Protein AF-A0A1V3WHN9-F1 (afdb_monomer)

Sequence (230 aa):
MGEQPVDLSPEALAKAVNAAQQAFALADSLEALARAKTEHLGDRSPLALARQALGRLPKEERADSGQRVNVARGDAQRSYDGRLTALRAERDTAVLAAEGIDVTLPSTRQPTGARHPITILAEHIADTFIAMGWELAEGPEVESEQFNFDALNFPPDHPRAASKTPSISRRRIHGSCCAPTRHRYRCAPCWSANYRSTSSRSAGPSAPTNSMPPTRRCSIRSRDWRWIAG

Organism: Mycobacterium kansasii (NCBI:txid1768)

InterPro domains:
  IPR002319 Phenylalanyl-tRNA synthetase [PF01409] (101-160)
  IPR004188 Phenylalanine-tRNA ligase, class II, N-terminal [PF02912] (29-96)
  IPR010978 Class I and II aminoacyl-tRNA synthetase, tRNA-binding arm [SSF46589] (23-107)
  IPR045864 Class II Aminoacyl-tRNA synthetase/Biotinyl protein ligase (BPL) and lipoyl protein ligase (LPL) [G3DSA:3.30.930.10] (16-199)
  IPR045864 Class II Aminoacyl-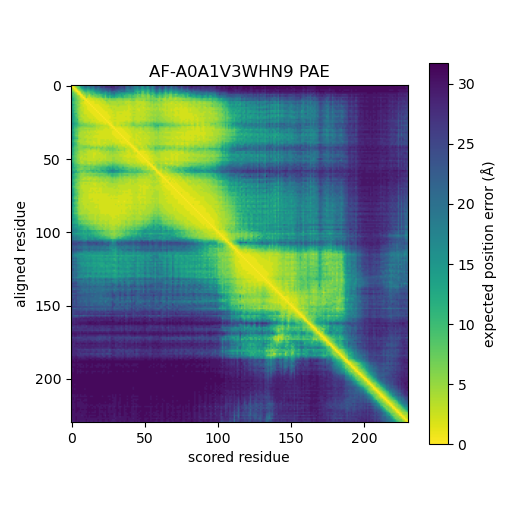tRNA synthetase/Biotinyl protein ligase (BPL) and lipoyl protein ligase (LPL) [SSF55681] (101-161)

Structure (mmCIF, N/CA/C/O backbone):
data_AF-A0A1V3WHN9-F1
#
_entry.id   AF-A0A1V3WHN9-F1
#
loop_
_atom_site.group_PDB
_atom_site.id
_atom_site.type_symbol
_atom_site.label_atom_id
_atom_site.label_alt_id
_atom_site.label_comp_id
_atom_site.label_asym_id
_atom_site.label_entity_id
_atom_site.label_seq_id
_atom_site.pdbx_PDB_ins_code
_atom_site.Cartn_x
_atom_site.Cartn_y
_atom_site.Cartn_z
_atom_site.occupancy
_atom_site.B_iso_or_equiv
_atom_site.auth_seq_id
_atom_site.auth_comp_id
_atom_site.auth_asym_id
_atom_site.auth_atom_id
_atom_site.pdbx_PDB_model_num
ATOM 1 N N . MET A 1 1 ? -26.219 16.167 45.875 1.00 35.09 1 MET A N 1
ATOM 2 C CA . MET A 1 1 ? -26.502 15.178 44.812 1.00 35.09 1 MET A CA 1
ATOM 3 C C . MET A 1 1 ? -26.408 13.813 45.458 1.00 35.09 1 MET A C 1
ATOM 5 O O . MET A 1 1 ? -25.379 13.531 46.051 1.00 35.09 1 MET A O 1
ATOM 9 N N . GLY A 1 2 ? -27.527 13.086 45.495 1.00 36.88 2 GLY A N 1
ATOM 10 C CA . GLY A 1 2 ? -27.729 11.923 46.359 1.00 36.88 2 GLY A CA 1
ATOM 11 C C . GLY A 1 2 ? -26.741 10.794 46.091 1.00 36.88 2 GLY A C 1
ATOM 12 O O . GLY A 1 2 ? -26.563 10.374 44.950 1.00 36.88 2 GLY A O 1
ATOM 13 N N . GLU A 1 3 ? -26.117 10.320 47.163 1.00 42.12 3 GLU A N 1
ATOM 14 C CA . GLU A 1 3 ? -25.324 9.100 47.189 1.00 42.12 3 GLU A CA 1
ATOM 15 C C . GLU A 1 3 ? -26.296 7.928 47.006 1.00 42.12 3 GLU A C 1
ATOM 17 O O . GLU A 1 3 ? -26.952 7.492 47.949 1.00 42.12 3 GLU A O 1
ATOM 22 N N . GLN A 1 4 ? -26.488 7.489 45.760 1.00 49.03 4 GLN A N 1
ATOM 23 C CA . GLN A 1 4 ? -27.185 6.234 45.496 1.00 49.03 4 GLN A CA 1
ATOM 24 C C . GLN A 1 4 ? -26.346 5.116 46.129 1.00 49.03 4 GLN A C 1
ATOM 26 O O . GLN A 1 4 ? -25.143 5.057 45.848 1.00 49.03 4 GLN A O 1
ATOM 31 N N . PRO A 1 5 ? -26.920 4.258 46.990 1.00 55.56 5 PRO A N 1
ATOM 32 C CA . PRO A 1 5 ? -26.192 3.120 47.521 1.00 55.56 5 PRO A CA 1
ATOM 33 C C . PRO A 1 5 ? -25.752 2.265 46.336 1.00 55.56 5 PRO A C 1
ATOM 35 O O . PRO A 1 5 ? -26.572 1.788 45.551 1.00 55.56 5 PRO A O 1
ATOM 38 N N . VAL A 1 6 ? -24.439 2.147 46.160 1.00 64.06 6 VAL A N 1
ATOM 39 C CA . VAL A 1 6 ? -23.871 1.332 45.095 1.00 64.06 6 VAL A CA 1
ATOM 40 C C . VAL A 1 6 ? -24.112 -0.119 45.477 1.00 64.06 6 VAL A C 1
ATOM 42 O O . VAL A 1 6 ? -23.418 -0.663 46.334 1.00 64.06 6 VAL A O 1
ATOM 45 N N . ASP A 1 7 ? -25.143 -0.710 44.884 1.00 72.19 7 ASP A N 1
ATOM 46 C CA . ASP A 1 7 ? -25.478 -2.107 45.105 1.00 72.19 7 ASP A CA 1
ATOM 47 C C . ASP A 1 7 ? -24.422 -2.997 44.431 1.00 72.19 7 ASP A C 1
ATOM 49 O O . ASP A 1 7 ? -24.219 -2.950 43.216 1.00 72.19 7 ASP A O 1
ATOM 53 N N . LEU A 1 8 ? -23.711 -3.774 45.250 1.00 74.69 8 LEU A N 1
ATOM 54 C CA . LEU A 1 8 ? -22.676 -4.720 44.827 1.00 74.69 8 LEU A CA 1
ATOM 55 C C . LEU A 1 8 ? -23.245 -6.131 44.609 1.00 74.69 8 LEU A C 1
ATOM 57 O O . LEU A 1 8 ? -22.483 -7.090 44.453 1.00 74.69 8 LEU A O 1
ATOM 61 N N . SER A 1 9 ? -24.575 -6.271 44.606 1.00 80.56 9 SER A N 1
ATOM 62 C CA . SER A 1 9 ? -25.245 -7.525 44.292 1.00 80.56 9 SER A CA 1
ATOM 63 C C . SER A 1 9 ? -24.845 -8.044 42.897 1.00 80.56 9 SER A C 1
ATOM 65 O O . SER A 1 9 ? -24.576 -7.266 41.970 1.00 80.56 9 SER A O 1
ATOM 67 N N . PRO A 1 10 ? -24.793 -9.376 42.710 1.00 82.00 10 PRO A N 1
ATOM 68 C CA . PRO A 1 10 ? -24.479 -9.969 41.411 1.00 82.00 10 PRO A CA 1
ATOM 69 C C . PRO A 1 10 ? -25.469 -9.535 40.317 1.00 82.00 10 PRO A C 1
ATOM 71 O O . PRO A 1 10 ? -25.076 -9.376 39.163 1.00 82.00 10 PRO A O 1
ATOM 74 N N . GLU A 1 11 ? -26.729 -9.277 40.677 1.00 86.06 11 GLU A N 1
ATOM 75 C CA . GLU A 1 11 ? -27.767 -8.804 39.758 1.00 86.06 11 GLU A CA 1
ATOM 76 C C . GLU A 1 11 ? -27.513 -7.368 39.280 1.00 86.06 11 GLU A C 1
ATOM 78 O O . GLU A 1 11 ? -27.627 -7.084 38.084 1.00 86.06 11 GLU A O 1
ATOM 83 N N . ALA A 1 12 ? -27.108 -6.467 40.182 1.00 85.75 12 ALA A N 1
ATOM 84 C CA . ALA A 1 12 ? -26.781 -5.087 39.834 1.00 85.75 12 ALA A CA 1
ATOM 85 C C . ALA A 1 12 ? -25.562 -5.006 38.899 1.00 85.75 12 ALA A C 1
ATOM 87 O O . ALA A 1 12 ? -25.590 -4.278 37.900 1.00 85.75 12 ALA A O 1
ATOM 88 N N . LEU A 1 13 ? -24.520 -5.804 39.165 1.00 85.88 13 LEU A N 1
ATOM 89 C CA . LEU A 1 13 ? -23.342 -5.900 38.298 1.00 85.88 13 LEU A CA 1
ATOM 90 C C . LEU A 1 13 ? -23.691 -6.494 36.927 1.00 85.88 13 LEU A C 1
ATOM 92 O O . LEU A 1 13 ? -23.271 -5.947 35.907 1.00 85.88 13 LEU A O 1
ATOM 96 N N . ALA A 1 14 ? -24.507 -7.551 36.879 1.00 88.38 14 ALA A N 1
ATOM 97 C CA . ALA A 1 14 ? -24.967 -8.137 35.621 1.00 88.38 14 ALA A CA 1
ATOM 98 C C . ALA A 1 14 ? -25.794 -7.140 34.791 1.00 88.38 14 ALA A C 1
ATOM 100 O O . ALA A 1 14 ? -25.594 -7.018 33.582 1.00 88.38 14 ALA A O 1
ATOM 101 N N . LYS A 1 15 ? -26.674 -6.360 35.433 1.00 90.62 15 LYS A N 1
ATOM 102 C CA . LYS A 1 15 ? -27.442 -5.296 34.770 1.00 90.62 15 LYS A CA 1
ATOM 103 C C . LYS A 1 15 ? -26.532 -4.208 34.194 1.00 90.62 15 LYS A C 1
ATOM 105 O O . LYS A 1 15 ? -26.757 -3.768 33.067 1.00 90.62 15 LYS A O 1
ATOM 110 N N . ALA A 1 16 ? -25.497 -3.801 34.930 1.00 88.44 16 ALA A N 1
ATOM 111 C CA . ALA A 1 16 ? -24.525 -2.814 34.462 1.00 88.44 16 ALA A CA 1
ATOM 112 C C . ALA A 1 16 ? -23.703 -3.323 33.263 1.00 88.44 16 ALA A C 1
ATOM 114 O O . ALA A 1 16 ? -23.484 -2.569 32.313 1.00 88.44 16 ALA A O 1
ATOM 115 N N . VAL A 1 17 ? -23.296 -4.598 33.272 1.00 90.94 17 VAL A N 1
ATOM 116 C CA . VAL A 1 17 ? -22.592 -5.234 32.144 1.00 90.94 17 VAL A CA 1
ATOM 117 C C . VAL A 1 17 ? -23.496 -5.345 30.919 1.00 90.94 17 VAL A C 1
ATOM 119 O O . VAL A 1 17 ? -23.079 -4.952 29.833 1.00 90.94 17 VAL A O 1
ATOM 122 N N . ASN A 1 18 ? -24.742 -5.795 31.083 1.00 91.75 18 ASN A N 1
ATOM 123 C CA . ASN A 1 18 ? -25.703 -5.892 29.981 1.00 91.75 18 ASN A CA 1
ATOM 124 C C . ASN A 1 18 ? -25.994 -4.523 29.352 1.00 91.75 18 ASN A C 1
ATOM 126 O O . ASN A 1 18 ? -26.015 -4.401 28.129 1.00 91.75 18 ASN A O 1
ATOM 130 N N . ALA A 1 19 ? -26.164 -3.478 30.169 1.00 90.69 19 ALA A N 1
ATOM 131 C CA . ALA A 1 19 ? -26.348 -2.116 29.671 1.00 90.69 19 ALA A CA 1
ATOM 132 C C . ALA A 1 19 ? -25.129 -1.634 28.865 1.00 90.69 19 ALA A C 1
ATOM 134 O O . ALA A 1 19 ? -25.291 -1.070 27.786 1.00 90.69 19 ALA A O 1
ATOM 135 N N . ALA A 1 20 ? -23.911 -1.913 29.346 1.00 90.19 20 ALA A N 1
ATOM 136 C CA . ALA A 1 20 ? -22.684 -1.588 28.623 1.00 90.19 20 ALA A CA 1
ATOM 137 C C . ALA A 1 20 ? -22.586 -2.350 27.290 1.00 90.19 20 ALA A C 1
ATOM 139 O O . ALA A 1 20 ? -22.292 -1.756 26.258 1.00 90.19 20 ALA A O 1
ATOM 140 N N . GLN A 1 21 ? -22.885 -3.651 27.289 1.00 92.38 21 GLN A N 1
ATOM 141 C CA . GLN A 1 21 ? -22.882 -4.482 26.083 1.00 92.38 21 GLN A CA 1
ATOM 142 C C . GLN A 1 21 ? -23.890 -3.996 25.040 1.00 92.38 21 GLN A C 1
ATOM 144 O O . GLN A 1 21 ? -23.550 -3.917 23.862 1.00 92.38 21 GLN A O 1
ATOM 149 N N . GLN A 1 22 ? -25.098 -3.621 25.464 1.00 92.94 22 GLN A N 1
ATOM 150 C CA . GLN A 1 22 ? -26.110 -3.048 24.577 1.00 92.94 22 GLN A CA 1
ATOM 151 C C . GLN A 1 22 ? -25.659 -1.706 23.997 1.00 92.94 22 GLN A C 1
ATOM 153 O O . GLN A 1 22 ? -25.755 -1.504 22.788 1.00 92.94 22 GLN A O 1
ATOM 158 N N . ALA A 1 23 ? -25.109 -0.814 24.825 1.00 91.44 23 ALA A N 1
ATOM 159 C CA . ALA A 1 23 ? -24.596 0.473 24.363 1.00 91.44 23 ALA A CA 1
ATOM 160 C C . ALA A 1 23 ? -23.442 0.309 23.359 1.00 91.44 23 ALA A C 1
ATOM 162 O O . ALA A 1 23 ? -23.403 1.001 22.343 1.00 91.44 23 ALA A O 1
ATOM 163 N N . PHE A 1 24 ? -22.529 -0.642 23.590 1.00 92.81 24 PHE A N 1
ATOM 164 C CA . PHE A 1 24 ? -21.453 -0.944 22.643 1.00 92.81 24 PHE A CA 1
ATOM 165 C C . PHE A 1 24 ? -21.980 -1.580 21.353 1.00 92.81 24 PHE A C 1
ATOM 167 O O . PHE A 1 24 ? -21.498 -1.241 20.277 1.00 92.81 24 PHE A O 1
ATOM 174 N N . ALA A 1 25 ? -22.984 -2.456 21.427 1.00 91.19 25 ALA A N 1
ATOM 175 C CA . ALA A 1 25 ? -23.591 -3.062 20.243 1.00 91.19 25 ALA A CA 1
ATOM 176 C C . ALA A 1 25 ? -24.325 -2.034 19.363 1.00 91.19 25 ALA A C 1
ATOM 178 O O . ALA A 1 25 ? -24.274 -2.137 18.140 1.00 91.19 25 ALA A O 1
ATOM 179 N N . LEU A 1 26 ? -24.969 -1.033 19.974 1.00 92.88 26 LEU A N 1
ATOM 180 C CA . LEU A 1 26 ? -25.690 0.033 19.269 1.00 92.88 26 LEU A CA 1
ATOM 181 C C . LEU A 1 26 ? -24.775 1.128 18.701 1.00 92.88 26 LEU A C 1
ATOM 183 O O . LEU A 1 26 ? -25.213 1.893 17.847 1.00 92.88 26 LEU A O 1
ATOM 187 N N . ALA A 1 27 ? -23.523 1.223 19.155 1.00 92.31 27 ALA A N 1
ATOM 188 C CA . ALA A 1 27 ? -22.580 2.209 18.643 1.00 92.31 27 ALA A CA 1
ATOM 189 C C . ALA A 1 27 ? -22.197 1.893 17.187 1.00 92.31 27 ALA A C 1
ATOM 191 O O . ALA A 1 27 ? -21.578 0.865 16.899 1.00 92.31 27 ALA A O 1
ATOM 192 N N . ASP A 1 28 ? -22.551 2.795 16.278 1.00 90.81 28 ASP A N 1
ATOM 193 C CA . ASP A 1 28 ? -22.349 2.717 14.825 1.00 90.81 28 ASP A CA 1
ATOM 194 C C . ASP A 1 28 ? -21.050 3.385 14.343 1.00 90.81 28 ASP A C 1
ATOM 196 O O . ASP A 1 28 ? -20.603 3.166 13.222 1.00 90.81 28 ASP A O 1
ATOM 200 N N . SER A 1 29 ? -20.421 4.188 15.198 1.00 92.00 29 SER A N 1
ATOM 201 C CA . SER A 1 29 ? -19.242 4.985 14.874 1.00 92.00 29 SER A CA 1
ATOM 202 C C . SER A 1 29 ? -18.211 4.944 15.999 1.00 92.00 29 SER A C 1
ATOM 204 O O . SER A 1 29 ? -18.531 4.712 17.168 1.00 92.00 29 SER A O 1
ATOM 206 N N . LEU A 1 30 ? -16.943 5.202 15.658 1.00 92.25 30 LEU A N 1
ATOM 207 C CA . LEU A 1 30 ? -15.860 5.271 16.646 1.00 92.25 30 LEU A CA 1
ATOM 208 C C . LEU A 1 30 ? -16.107 6.369 17.694 1.00 92.25 30 LEU A C 1
ATOM 210 O O . LEU A 1 30 ? -15.764 6.190 18.862 1.00 92.25 30 LEU A O 1
ATOM 214 N N . GLU A 1 31 ? -16.744 7.476 17.302 1.00 92.44 31 GLU A N 1
ATOM 215 C CA . GLU A 1 31 ? -17.142 8.535 18.231 1.00 92.44 31 GLU A CA 1
ATOM 216 C C . GLU A 1 31 ? -18.267 8.094 19.170 1.00 92.44 31 GLU A C 1
ATOM 218 O O . GLU A 1 31 ? -18.167 8.316 20.379 1.00 92.44 31 GLU A O 1
ATOM 223 N N . ALA A 1 32 ? -19.318 7.448 18.648 1.00 92.19 32 ALA A N 1
ATOM 224 C CA . ALA A 1 32 ? -20.400 6.909 19.472 1.00 92.19 32 ALA A CA 1
ATOM 225 C C . ALA A 1 32 ? -19.870 5.863 20.464 1.00 92.19 32 ALA A C 1
ATOM 227 O O . ALA A 1 32 ? -20.216 5.895 21.647 1.00 92.19 32 ALA A O 1
ATOM 228 N N . LEU A 1 33 ? -18.948 5.001 20.023 1.00 92.75 33 LEU A N 1
ATOM 229 C CA . LEU A 1 33 ? -18.306 4.010 20.882 1.00 92.75 33 LEU A CA 1
ATOM 230 C C . LEU A 1 33 ? -17.449 4.668 21.980 1.00 92.75 33 LEU A C 1
ATOM 232 O O . LEU A 1 33 ? -17.451 4.209 23.123 1.00 92.75 33 LEU A O 1
ATOM 236 N N . ALA A 1 34 ? -16.743 5.763 21.677 1.00 92.06 34 ALA A N 1
ATOM 237 C CA . ALA A 1 34 ? -15.961 6.512 22.665 1.00 92.06 34 ALA A CA 1
ATOM 238 C C . ALA A 1 34 ? -16.844 7.203 23.724 1.00 92.06 34 ALA A C 1
ATOM 240 O O . ALA A 1 34 ? -16.488 7.223 24.910 1.00 92.06 34 ALA A O 1
ATOM 241 N N . ARG A 1 35 ? -18.014 7.723 23.326 1.00 92.31 35 ARG A N 1
ATOM 242 C CA . ARG A 1 35 ? -19.018 8.261 24.263 1.00 92.31 35 ARG A CA 1
ATOM 243 C C . ARG A 1 35 ? -19.550 7.156 25.176 1.00 92.31 35 ARG A C 1
ATOM 245 O O . ARG A 1 35 ? -19.419 7.274 26.393 1.00 92.31 35 ARG A O 1
ATOM 252 N N . ALA A 1 36 ? -19.991 6.034 24.601 1.00 92.06 36 ALA A N 1
ATOM 253 C CA . ALA A 1 36 ? -20.467 4.873 25.358 1.00 92.06 36 ALA A CA 1
ATOM 254 C C . ALA A 1 36 ? -19.402 4.326 26.329 1.00 92.06 36 ALA A C 1
ATOM 256 O O . ALA A 1 36 ? -19.706 3.963 27.466 1.00 92.06 36 ALA A O 1
ATOM 257 N N . LYS A 1 37 ? -18.121 4.314 25.932 1.00 92.31 37 LYS A N 1
ATOM 258 C CA . LYS A 1 37 ? -17.008 3.935 26.820 1.00 92.31 37 LYS A CA 1
ATOM 259 C C . LYS A 1 37 ? -16.913 4.852 28.035 1.00 92.31 37 LYS A C 1
ATOM 261 O O . LYS A 1 37 ? -16.691 4.380 29.145 1.00 92.31 37 LYS A O 1
ATOM 266 N N . THR A 1 38 ? -17.056 6.156 27.833 1.00 91.62 38 THR A N 1
ATOM 267 C CA . THR A 1 38 ? -16.953 7.139 28.917 1.00 91.62 38 THR A CA 1
ATOM 268 C C . THR A 1 38 ? -18.104 6.978 29.912 1.00 91.62 38 THR A C 1
ATOM 270 O O . THR A 1 38 ? -17.878 7.028 31.119 1.00 91.62 38 THR A O 1
ATOM 273 N N . GLU A 1 39 ? -19.312 6.701 29.420 1.00 90.19 39 GLU A N 1
ATOM 274 C CA . GLU A 1 39 ? -20.511 6.489 30.240 1.00 90.19 39 GLU A CA 1
ATOM 275 C C . GLU A 1 39 ? -20.466 5.170 31.035 1.00 90.19 39 GLU A C 1
ATOM 277 O O . GLU A 1 39 ? -20.793 5.150 32.223 1.00 90.19 39 GLU A O 1
ATOM 282 N N . HIS A 1 40 ? -20.003 4.075 30.420 1.00 89.62 40 HIS A N 1
ATOM 283 C CA . HIS A 1 40 ? -20.093 2.729 31.006 1.00 89.62 40 HIS A CA 1
ATOM 284 C C . HIS A 1 40 ? -18.787 2.166 31.591 1.00 89.62 40 HIS A C 1
ATOM 286 O O . HIS A 1 40 ? -18.841 1.278 32.443 1.00 89.62 40 HIS A O 1
ATOM 292 N N . LEU A 1 41 ? -17.621 2.673 31.179 1.00 89.56 41 LEU A N 1
ATOM 293 C CA . LEU A 1 41 ? -16.295 2.246 31.659 1.00 89.56 41 LEU A CA 1
ATOM 294 C C . LEU A 1 41 ? -15.437 3.397 32.216 1.00 89.56 41 LEU A C 1
ATOM 296 O O . LEU A 1 41 ? -14.335 3.141 32.707 1.00 89.56 41 LEU A O 1
ATOM 300 N N . GLY A 1 42 ? -15.912 4.646 32.152 1.00 89.56 42 GLY A N 1
ATOM 301 C CA . GLY A 1 42 ? -15.221 5.812 32.708 1.00 89.56 42 GLY A CA 1
ATOM 302 C C . GLY A 1 42 ? -15.297 5.905 34.234 1.00 89.56 42 GLY A C 1
ATOM 303 O O . GLY A 1 42 ? -15.916 5.076 34.901 1.00 89.56 42 GLY A O 1
ATOM 304 N N . ASP A 1 43 ? -14.702 6.952 34.805 1.00 83.12 43 ASP A N 1
ATOM 305 C CA . ASP A 1 43 ? -14.528 7.090 36.262 1.00 83.12 43 ASP A CA 1
ATOM 306 C C . ASP A 1 43 ? -15.836 7.283 37.043 1.00 83.12 43 ASP A C 1
ATOM 308 O O . ASP A 1 43 ? -15.900 6.974 38.232 1.00 83.12 43 ASP A O 1
ATOM 312 N N . ARG A 1 44 ? -16.888 7.774 36.374 1.00 83.19 44 ARG A N 1
ATOM 313 C CA . ARG A 1 44 ? -18.241 7.947 36.937 1.00 83.19 44 ARG A CA 1
ATOM 314 C C . ARG A 1 44 ? -19.214 6.836 36.536 1.00 83.19 44 ARG A C 1
ATOM 316 O O . ARG A 1 44 ? -20.409 6.955 36.787 1.00 83.19 44 ARG A O 1
ATOM 323 N N . SER A 1 45 ? -18.721 5.781 35.892 1.00 87.12 45 SER A N 1
ATOM 324 C CA . SER A 1 45 ? -19.561 4.670 35.449 1.00 87.12 45 SER A CA 1
ATOM 325 C C . SER A 1 45 ? -20.061 3.829 36.629 1.00 87.12 45 SER A C 1
ATOM 327 O O . SER A 1 45 ? -19.380 3.748 37.656 1.00 87.12 45 SER A O 1
ATOM 329 N N . PRO A 1 46 ? -21.205 3.133 36.493 1.00 85.56 46 PRO A N 1
ATOM 330 C CA . PRO A 1 46 ? -21.707 2.236 37.536 1.00 85.56 46 PRO A CA 1
ATOM 331 C C . PRO A 1 46 ? -20.680 1.163 37.941 1.00 85.56 46 PRO A C 1
ATOM 333 O O . PRO A 1 46 ? -20.569 0.833 39.119 1.00 85.56 46 PRO A O 1
ATOM 336 N N . LEU A 1 47 ? -19.859 0.679 36.998 1.00 86.06 47 LEU A N 1
ATOM 337 C CA . LEU A 1 47 ? -18.791 -0.290 37.270 1.00 86.06 47 LEU A CA 1
ATOM 338 C C . LEU A 1 47 ? -17.592 0.334 38.014 1.00 86.06 47 LEU A C 1
ATOM 340 O O . LEU A 1 47 ? -16.991 -0.317 38.873 1.00 86.06 47 LEU A O 1
ATOM 344 N N . ALA A 1 48 ? -17.238 1.591 37.723 1.00 87.44 48 ALA A N 1
ATOM 345 C CA . ALA A 1 48 ? -16.182 2.307 38.443 1.00 87.44 48 ALA A CA 1
ATOM 346 C C . ALA A 1 48 ? -16.615 2.700 39.862 1.00 87.44 48 ALA A C 1
ATOM 348 O O . ALA A 1 48 ? -15.835 2.540 40.803 1.00 87.44 48 ALA A O 1
ATOM 349 N N . LEU A 1 49 ? -17.867 3.131 40.033 1.00 88.50 49 LEU A N 1
ATOM 350 C CA . LEU A 1 49 ? -18.456 3.412 41.342 1.00 88.50 49 LEU A CA 1
ATOM 351 C C . LEU A 1 49 ? -18.547 2.138 42.197 1.00 88.50 49 LEU A C 1
ATOM 353 O O . LEU A 1 49 ? -18.169 2.170 43.367 1.00 88.50 49 LEU A O 1
ATOM 357 N N . ALA A 1 50 ? -18.927 0.996 41.606 1.00 86.19 50 ALA A N 1
ATOM 358 C CA . ALA A 1 50 ? -18.885 -0.313 42.272 1.00 86.19 50 ALA A CA 1
ATOM 359 C C . ALA A 1 50 ? -17.475 -0.668 42.752 1.00 86.19 50 ALA A C 1
ATOM 361 O O . ALA A 1 50 ? -17.285 -1.101 43.887 1.00 86.19 50 ALA A O 1
ATOM 362 N N . ARG A 1 51 ? -16.453 -0.401 41.931 1.00 86.75 51 ARG A N 1
ATOM 363 C CA . ARG A 1 51 ? -15.054 -0.608 42.319 1.00 86.75 51 ARG A CA 1
ATOM 364 C C . ARG A 1 51 ? -14.609 0.313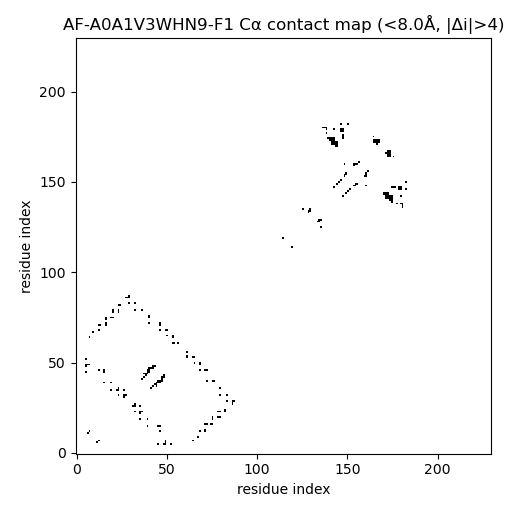 43.461 1.00 86.75 51 ARG A C 1
ATOM 366 O O . ARG A 1 51 ? -13.866 -0.136 44.328 1.00 86.75 51 ARG A O 1
ATOM 373 N N . GLN A 1 52 ? -15.037 1.574 43.476 1.00 86.94 52 GLN A N 1
ATOM 374 C CA . GLN A 1 52 ? -14.716 2.521 44.553 1.00 86.9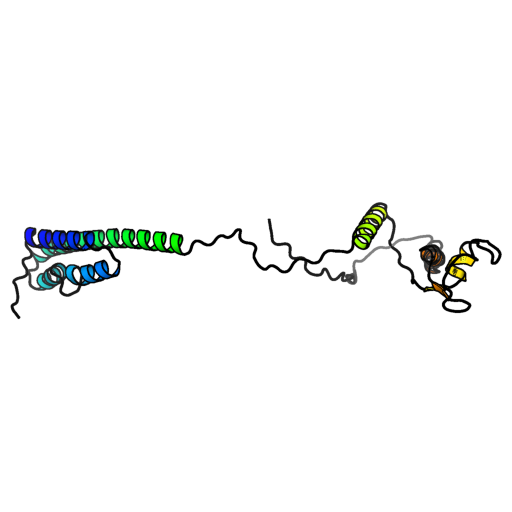4 52 GLN A CA 1
ATOM 375 C C . GLN A 1 52 ? -15.404 2.140 45.873 1.00 86.94 52 GLN A C 1
ATOM 377 O O . GLN A 1 52 ? -14.795 2.240 46.940 1.00 86.94 52 GLN A O 1
ATOM 382 N N . ALA A 1 53 ? -16.638 1.632 45.805 1.00 85.75 53 ALA A N 1
ATOM 383 C CA . ALA A 1 53 ? -17.401 1.183 46.967 1.00 85.75 53 ALA A CA 1
ATOM 384 C C . ALA A 1 53 ? -16.745 -0.004 47.706 1.00 85.75 53 ALA A C 1
ATOM 386 O O . ALA A 1 53 ? -16.902 -0.121 48.922 1.00 85.75 53 ALA A O 1
ATOM 387 N N . LEU A 1 54 ? -15.921 -0.818 47.025 1.00 84.31 54 LEU A N 1
ATOM 388 C CA . LEU A 1 54 ? -15.165 -1.922 47.643 1.00 84.31 54 LEU A CA 1
ATOM 389 C C . LEU A 1 54 ? -14.261 -1.471 48.804 1.00 84.31 54 LEU A C 1
ATOM 391 O O . LEU A 1 54 ? -14.001 -2.251 49.720 1.00 84.31 54 LEU A O 1
ATOM 395 N N . GLY A 1 55 ? -13.788 -0.219 48.789 1.00 82.19 55 GLY A N 1
ATOM 396 C CA . GLY A 1 55 ? -12.939 0.331 49.850 1.00 82.19 55 GLY A CA 1
ATOM 397 C C . GLY A 1 55 ? -13.643 0.477 51.204 1.00 82.19 55 GLY A C 1
ATOM 398 O O . GLY A 1 55 ? -12.970 0.562 52.228 1.00 82.19 55 GLY A O 1
ATOM 399 N N . ARG A 1 56 ? -14.983 0.476 51.223 1.00 83.12 56 ARG A N 1
ATOM 400 C CA . ARG A 1 56 ? -15.806 0.670 52.429 1.00 83.12 56 ARG A CA 1
ATOM 401 C C . ARG A 1 56 ? -16.247 -0.645 53.096 1.00 83.12 56 ARG A C 1
ATOM 403 O O . ARG A 1 56 ? -16.774 -0.606 54.201 1.00 83.12 56 ARG A O 1
ATOM 410 N N . LEU A 1 57 ? -16.024 -1.797 52.456 1.00 81.88 57 LEU A N 1
ATOM 411 C CA . LEU A 1 57 ? -16.421 -3.123 52.960 1.00 81.88 57 LEU A CA 1
ATOM 412 C C . LEU A 1 57 ? -15.466 -3.661 54.048 1.00 81.88 57 LEU A C 1
ATOM 414 O O . LEU A 1 57 ? -14.318 -3.216 54.113 1.00 81.88 57 LEU A O 1
ATOM 418 N N . PRO A 1 58 ? -15.869 -4.636 54.884 1.00 81.75 58 PRO A N 1
ATOM 419 C CA . PRO A 1 58 ? -14.972 -5.386 55.772 1.00 81.75 58 PRO A CA 1
ATOM 420 C C . PRO A 1 58 ? -14.049 -6.350 54.996 1.00 81.75 58 PRO A C 1
ATOM 422 O O . PRO A 1 58 ? -14.283 -6.677 53.834 1.00 81.75 58 PRO A O 1
ATOM 425 N N . LYS A 1 59 ? -12.944 -6.787 55.618 1.00 78.25 59 LYS A N 1
ATOM 426 C CA . LYS A 1 59 ? -11.869 -7.555 54.947 1.00 78.25 59 LYS A CA 1
ATOM 427 C C . LYS A 1 59 ? -12.333 -8.921 54.415 1.00 78.25 59 LYS A C 1
ATOM 429 O O . LYS A 1 59 ? -11.794 -9.375 53.412 1.00 78.25 59 LYS A O 1
ATOM 434 N N . GLU A 1 60 ? -13.317 -9.533 55.068 1.00 78.88 60 GLU A N 1
ATOM 435 C CA . GLU A 1 60 ? -13.852 -10.862 54.739 1.00 78.88 60 GLU A CA 1
ATOM 436 C C . GLU A 1 60 ? -14.697 -10.845 53.453 1.00 78.88 60 GLU A C 1
ATOM 438 O O . GLU A 1 60 ? -14.503 -11.683 52.579 1.00 78.88 60 GLU A O 1
ATOM 443 N N . GLU A 1 61 ? -15.541 -9.828 53.262 1.00 78.44 61 GLU A N 1
ATOM 444 C CA . GLU A 1 61 ? -16.419 -9.693 52.082 1.00 78.44 61 GLU A CA 1
ATOM 445 C C . GLU A 1 61 ? -15.744 -8.990 50.890 1.00 78.44 61 GLU A C 1
ATOM 447 O O . GLU A 1 61 ? -16.215 -9.060 49.748 1.00 78.44 61 GLU A O 1
ATOM 452 N N . ARG A 1 62 ? -14.609 -8.317 51.133 1.00 81.75 62 ARG A N 1
ATOM 453 C CA . ARG A 1 62 ? -13.841 -7.590 50.108 1.00 81.75 62 ARG A CA 1
ATOM 454 C C . ARG A 1 62 ? -13.274 -8.486 49.011 1.00 81.75 62 ARG A C 1
ATOM 456 O O . ARG A 1 62 ? -13.194 -8.040 47.868 1.00 81.75 62 ARG A O 1
ATOM 463 N N . ALA A 1 63 ? -12.836 -9.700 49.344 1.00 84.69 63 ALA A N 1
ATOM 464 C CA . ALA A 1 63 ? -12.170 -10.583 48.386 1.00 84.69 63 ALA A CA 1
ATOM 465 C C . ALA A 1 63 ? -13.145 -11.086 47.307 1.00 84.69 63 ALA A C 1
ATOM 467 O O . ALA A 1 63 ? -12.893 -10.907 46.115 1.00 84.69 63 ALA A O 1
ATOM 468 N N . ASP A 1 64 ? -14.286 -11.632 47.730 1.00 85.06 64 ASP A N 1
ATOM 469 C CA . ASP A 1 64 ? -15.326 -12.156 46.840 1.00 85.06 64 ASP A CA 1
ATOM 470 C C . ASP A 1 64 ? -15.989 -11.032 46.021 1.00 85.06 64 ASP A C 1
ATOM 472 O O . ASP A 1 64 ? -16.033 -11.084 44.790 1.00 85.06 64 ASP A O 1
ATOM 476 N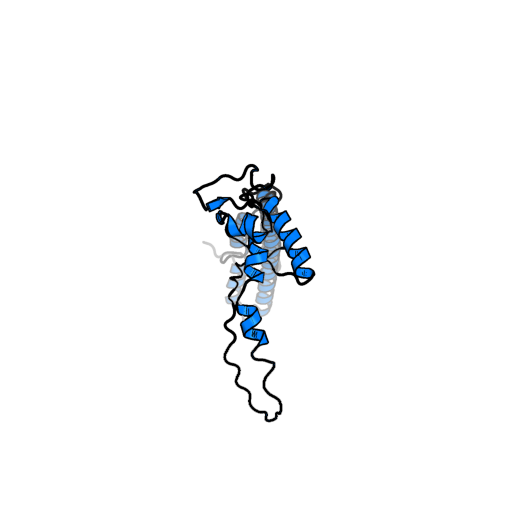 N . SER A 1 65 ? -16.380 -9.931 46.674 1.00 83.88 65 SER A N 1
ATOM 477 C CA . SER A 1 65 ? -16.951 -8.761 45.985 1.00 83.88 65 SER A CA 1
ATOM 478 C C . SER A 1 65 ? -15.967 -8.130 44.991 1.00 83.88 65 SER A C 1
ATOM 480 O O . SER A 1 65 ? -16.350 -7.730 43.890 1.00 83.88 65 SER A O 1
ATOM 482 N N . GLY A 1 66 ? -14.675 -8.081 45.332 1.00 86.69 66 GLY A N 1
ATOM 483 C CA . GLY A 1 66 ? -13.630 -7.572 44.447 1.00 86.69 66 GLY A CA 1
ATOM 484 C C . GLY A 1 66 ? -13.426 -8.438 43.204 1.00 86.69 66 GLY A C 1
ATOM 485 O O . GLY A 1 66 ? -13.277 -7.903 42.102 1.00 86.69 66 GLY A O 1
ATOM 486 N N . GLN A 1 67 ? -13.467 -9.764 43.354 1.00 88.75 67 GLN A N 1
ATOM 487 C CA . GLN A 1 67 ? -13.397 -10.687 42.223 1.00 88.75 67 GLN A CA 1
ATOM 488 C C . GLN A 1 67 ? -14.586 -10.494 41.275 1.00 88.75 67 GLN A C 1
ATOM 490 O O . GLN A 1 67 ? -14.377 -10.349 40.071 1.00 88.75 67 GLN A O 1
ATOM 495 N N . ARG A 1 68 ? -15.810 -10.394 41.806 1.00 87.81 68 ARG A N 1
ATOM 496 C CA . ARG A 1 68 ? -17.030 -10.177 41.006 1.00 87.81 68 ARG A CA 1
ATOM 497 C C . ARG A 1 68 ? -16.977 -8.879 40.198 1.00 87.81 68 ARG A C 1
ATOM 499 O O . ARG A 1 68 ? -17.241 -8.893 38.998 1.00 87.81 68 ARG A O 1
ATOM 506 N N . VAL A 1 69 ? -16.567 -7.770 40.820 1.00 89.38 69 VAL A N 1
ATOM 507 C CA . VAL A 1 69 ? -16.419 -6.472 40.131 1.00 89.38 69 VAL A CA 1
ATOM 508 C C . VAL A 1 69 ? -15.338 -6.531 39.046 1.00 89.38 69 VAL A C 1
ATOM 510 O O . VAL A 1 69 ? -15.518 -5.972 37.964 1.00 89.38 69 VAL A O 1
ATOM 513 N N . ASN A 1 70 ? -14.219 -7.216 39.303 1.00 90.94 70 ASN A N 1
ATOM 514 C CA . ASN A 1 70 ? -13.151 -7.370 38.314 1.00 90.94 70 ASN A CA 1
ATOM 515 C C . ASN A 1 70 ? -13.598 -8.202 37.104 1.00 90.94 70 ASN A C 1
ATOM 517 O O . ASN A 1 70 ? -13.283 -7.821 35.977 1.00 90.94 70 ASN A O 1
ATOM 521 N N . VAL A 1 71 ? -14.347 -9.289 37.324 1.00 92.19 71 VAL A N 1
ATOM 522 C CA . VAL A 1 71 ? -14.925 -10.106 36.245 1.00 92.19 71 VAL A CA 1
ATOM 523 C C . VAL A 1 71 ? -15.903 -9.271 35.420 1.00 92.19 71 VAL A C 1
ATOM 525 O O . VAL A 1 71 ? -15.697 -9.117 34.221 1.00 92.19 71 VAL A O 1
ATOM 528 N N . ALA A 1 72 ? -16.878 -8.620 36.063 1.00 90.38 72 ALA A N 1
ATOM 529 C CA . ALA A 1 72 ? -17.866 -7.778 35.385 1.00 90.38 72 ALA A CA 1
ATOM 530 C C . ALA A 1 72 ? -17.214 -6.666 34.539 1.00 90.38 72 ALA A C 1
ATOM 532 O O . ALA A 1 72 ? -17.568 -6.455 33.377 1.00 90.38 72 ALA A O 1
ATOM 533 N N . ARG A 1 73 ? -16.200 -5.982 35.086 1.00 90.56 73 ARG A N 1
ATOM 534 C CA . ARG A 1 73 ? -15.432 -4.975 34.340 1.00 90.56 73 ARG A CA 1
ATOM 535 C C . ARG A 1 73 ? -14.668 -5.591 33.170 1.00 90.56 73 ARG A C 1
ATOM 537 O O . ARG A 1 73 ? -14.628 -4.994 32.097 1.00 90.56 73 ARG A O 1
ATOM 544 N N . GLY A 1 74 ? -14.062 -6.759 33.371 1.00 92.12 74 GLY A N 1
ATOM 545 C CA . GLY A 1 74 ? -13.369 -7.497 32.321 1.00 92.12 74 GLY A CA 1
ATOM 546 C C . GLY A 1 74 ? -14.302 -7.871 31.170 1.00 92.12 74 GLY A C 1
ATOM 547 O O . GLY A 1 74 ? -13.920 -7.740 30.013 1.00 92.12 74 GLY A O 1
ATOM 548 N N . ASP A 1 75 ? -15.528 -8.289 31.466 1.00 92.12 75 ASP A N 1
ATOM 549 C CA . ASP A 1 75 ? -16.523 -8.694 30.468 1.00 92.12 75 ASP A CA 1
ATOM 550 C C . ASP A 1 75 ? -16.997 -7.503 29.625 1.00 92.12 75 ASP A C 1
ATOM 552 O O . ASP A 1 75 ? -17.044 -7.576 28.390 1.00 92.12 75 ASP A O 1
ATOM 556 N N . ALA A 1 76 ? -17.264 -6.370 30.279 1.00 91.75 76 ALA A N 1
ATOM 557 C CA . ALA A 1 76 ? -17.581 -5.116 29.603 1.00 91.75 76 ALA A CA 1
ATOM 558 C C . ALA A 1 76 ? -16.403 -4.619 28.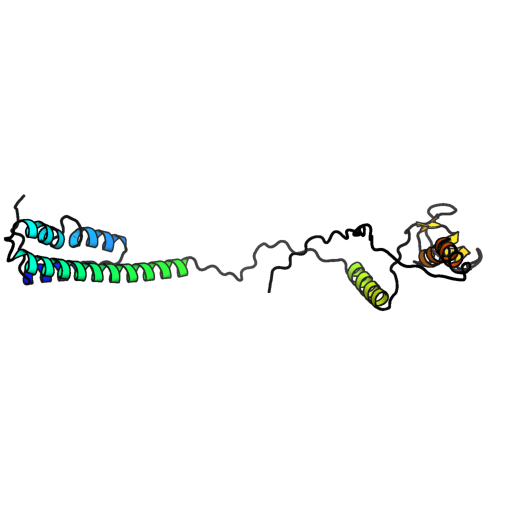743 1.00 91.75 76 ALA A C 1
ATOM 560 O O . ALA A 1 76 ? -16.605 -4.217 27.597 1.00 91.75 76 ALA A O 1
ATOM 561 N N . GLN A 1 77 ? -15.168 -4.708 29.250 1.00 93.19 77 GLN A N 1
ATOM 562 C CA . GLN A 1 77 ? -13.963 -4.323 28.510 1.00 93.19 77 GLN A CA 1
ATOM 563 C C . GLN A 1 77 ? -13.755 -5.196 27.263 1.00 93.19 77 GLN A C 1
ATOM 565 O O . GLN A 1 77 ? -13.545 -4.659 26.180 1.00 93.19 77 GLN A O 1
ATOM 570 N N . ARG A 1 78 ? -13.910 -6.525 27.377 1.00 94.38 78 ARG A N 1
ATOM 571 C CA . ARG A 1 78 ? -13.824 -7.440 26.223 1.00 94.38 78 ARG A CA 1
ATOM 572 C C . ARG A 1 78 ? -14.867 -7.117 25.153 1.00 94.38 78 ARG A C 1
ATOM 574 O O . ARG A 1 78 ? -14.560 -7.163 23.965 1.00 94.38 78 ARG A O 1
ATOM 581 N N . SER A 1 79 ? -16.079 -6.762 25.572 1.00 93.00 79 SER A N 1
ATOM 582 C CA . SER A 1 79 ? -17.162 -6.384 24.656 1.00 93.00 79 SER A CA 1
ATOM 583 C C . SER A 1 79 ? -16.843 -5.079 23.911 1.00 93.00 79 SER A C 1
ATOM 585 O O . SER A 1 79 ? -17.030 -4.996 22.697 1.00 93.00 79 SER A O 1
ATOM 587 N N . TYR A 1 80 ? -16.289 -4.086 24.616 1.00 93.88 80 TYR A N 1
ATOM 588 C CA . TYR A 1 80 ? -15.802 -2.841 24.018 1.00 93.88 80 TYR A CA 1
ATOM 589 C C . TYR A 1 80 ? -14.664 -3.090 23.015 1.00 93.88 80 TYR A C 1
ATOM 591 O O . TYR A 1 80 ? -14.722 -2.595 21.890 1.00 93.88 80 TYR A O 1
ATOM 599 N N . ASP A 1 81 ? -13.652 -3.878 23.392 1.00 95.00 81 ASP A N 1
ATOM 600 C CA . ASP A 1 81 ? -12.491 -4.155 22.536 1.00 95.00 81 ASP A CA 1
ATOM 601 C C . ASP A 1 81 ? -12.892 -4.927 21.267 1.00 95.00 81 ASP A C 1
ATOM 603 O O . ASP A 1 81 ? -12.396 -4.638 20.172 1.00 95.00 81 ASP A O 1
ATOM 607 N N . GLY A 1 82 ? -13.849 -5.855 21.391 1.00 94.62 82 GLY A N 1
ATOM 608 C CA . GLY A 1 82 ? -14.444 -6.562 20.258 1.00 94.62 82 GLY A CA 1
ATOM 609 C C . GLY A 1 82 ? -15.131 -5.611 19.276 1.00 94.62 82 GLY A C 1
ATOM 610 O O . GLY A 1 82 ? -14.823 -5.627 18.082 1.00 94.62 82 GLY A O 1
ATOM 611 N N . ARG A 1 83 ? -16.006 -4.720 19.768 1.00 94.12 83 ARG A N 1
ATOM 612 C CA . ARG A 1 83 ? -16.692 -3.739 18.908 1.00 94.12 83 ARG A CA 1
ATOM 613 C C . ARG A 1 83 ? -15.725 -2.735 18.285 1.00 94.12 83 ARG A C 1
ATOM 615 O O . ARG A 1 83 ? -15.868 -2.405 17.110 1.00 94.12 83 ARG A O 1
ATOM 622 N N . LEU A 1 84 ? -14.731 -2.275 19.043 1.00 95.56 84 LEU A N 1
ATOM 623 C CA . LEU A 1 84 ? -13.710 -1.347 18.558 1.00 95.56 84 LEU A CA 1
ATOM 624 C C . LEU A 1 84 ? -12.931 -1.937 17.381 1.00 95.56 84 LEU A C 1
ATOM 626 O O . LEU A 1 84 ? -12.665 -1.239 16.406 1.00 95.56 84 LEU A O 1
ATOM 630 N N . THR A 1 85 ? -12.570 -3.216 17.475 1.00 95.81 85 THR A N 1
ATOM 631 C CA . THR A 1 85 ? -11.853 -3.922 16.409 1.00 95.81 85 THR A CA 1
ATOM 632 C C . THR A 1 85 ? -12.711 -4.033 15.149 1.00 95.81 85 THR A C 1
ATOM 634 O O . THR A 1 85 ? -12.222 -3.736 14.062 1.00 95.81 85 THR A O 1
ATOM 637 N N . ALA A 1 86 ? -13.997 -4.375 15.294 1.00 94.62 86 ALA A N 1
ATOM 638 C CA . ALA A 1 86 ? -14.934 -4.451 14.173 1.00 94.62 86 ALA A CA 1
ATOM 639 C C . ALA A 1 86 ? -15.107 -3.096 13.462 1.00 94.62 86 ALA A C 1
ATOM 641 O O . ALA A 1 86 ? -14.892 -3.007 12.257 1.00 94.62 86 ALA A O 1
ATOM 642 N N . LEU A 1 87 ? -15.387 -2.022 14.210 1.00 94.50 87 LEU A N 1
ATOM 643 C CA . LEU A 1 87 ? -15.570 -0.681 13.636 1.00 94.50 87 LEU A CA 1
ATOM 644 C C . LEU A 1 87 ? -14.299 -0.137 12.970 1.00 94.50 87 LEU A C 1
ATOM 646 O O . LEU A 1 87 ? -14.378 0.586 11.978 1.00 94.50 87 LEU A O 1
ATOM 650 N N . ARG A 1 88 ? -13.114 -0.469 13.499 1.00 95.06 88 ARG A N 1
ATOM 651 C CA . ARG A 1 88 ? -11.841 -0.119 12.852 1.00 95.06 88 ARG A CA 1
ATOM 652 C C . ARG A 1 88 ? -11.673 -0.847 11.526 1.00 95.06 88 ARG A C 1
ATOM 654 O O . ARG A 1 88 ? -11.359 -0.195 10.542 1.00 95.06 88 ARG A O 1
ATOM 661 N N . ALA A 1 89 ? -11.944 -2.151 11.489 1.00 94.44 89 ALA A N 1
ATOM 662 C CA . ALA A 1 89 ? -11.879 -2.925 10.254 1.00 94.44 89 ALA A CA 1
ATOM 663 C C . ALA A 1 89 ? -12.865 -2.391 9.199 1.00 94.44 89 ALA A C 1
ATOM 665 O O . ALA A 1 89 ? -12.477 -2.176 8.054 1.00 94.44 89 ALA A O 1
ATOM 666 N N . GLU A 1 90 ? -14.107 -2.092 9.589 1.00 93.88 90 GLU A N 1
ATOM 667 C CA . GLU A 1 90 ? -15.108 -1.472 8.709 1.00 93.88 90 GLU A CA 1
ATOM 668 C C . GLU A 1 90 ? -14.613 -0.124 8.159 1.00 93.88 90 GLU A C 1
ATOM 670 O O . GLU A 1 90 ? -14.605 0.093 6.947 1.00 93.88 90 GLU A O 1
ATOM 675 N N . ARG A 1 91 ? -14.104 0.760 9.027 1.00 93.31 91 ARG A N 1
ATOM 676 C CA . ARG A 1 91 ? -13.551 2.056 8.613 1.00 93.31 91 ARG A CA 1
ATOM 677 C C . ARG A 1 91 ? -12.357 1.901 7.675 1.00 93.31 91 ARG A C 1
ATOM 679 O O . ARG A 1 91 ? -12.279 2.613 6.680 1.00 93.31 91 ARG A O 1
ATOM 686 N N . ASP A 1 92 ? -11.433 0.997 7.978 1.00 92.31 92 ASP A N 1
ATOM 687 C CA . ASP A 1 92 ? -10.229 0.799 7.174 1.00 92.31 92 ASP A CA 1
ATOM 688 C C . ASP A 1 92 ? -10.583 0.223 5.795 1.00 92.31 92 ASP A C 1
ATOM 690 O O . ASP A 1 92 ? -10.063 0.696 4.788 1.00 92.31 92 ASP A O 1
ATOM 694 N N . THR A 1 93 ? -11.538 -0.711 5.709 1.00 93.75 93 THR A N 1
ATOM 695 C CA . THR A 1 93 ? -12.040 -1.204 4.411 1.00 93.75 93 THR A CA 1
ATOM 696 C C . THR A 1 93 ? -12.716 -0.108 3.586 1.00 93.75 93 THR A C 1
ATOM 698 O O . THR A 1 93 ? -12.487 -0.031 2.379 1.00 93.75 93 THR A O 1
ATOM 701 N N . ALA A 1 94 ? -13.488 0.779 4.221 1.00 92.19 94 ALA A N 1
ATOM 702 C CA . ALA A 1 94 ? -14.107 1.915 3.544 1.00 92.19 94 ALA A CA 1
ATOM 703 C C . ALA A 1 94 ? -13.061 2.909 3.009 1.00 92.19 94 ALA A C 1
ATOM 705 O O . ALA A 1 94 ? -13.187 3.382 1.880 1.00 92.19 94 ALA A O 1
ATOM 706 N N . VAL A 1 95 ? -12.008 3.189 3.787 1.00 93.88 95 VAL A N 1
ATOM 707 C CA . VAL A 1 95 ? -10.891 4.049 3.361 1.00 93.88 95 VAL A CA 1
ATOM 708 C C . VAL A 1 95 ? -10.142 3.423 2.187 1.00 93.88 95 VAL A C 1
ATOM 710 O O . VAL A 1 95 ? -9.946 4.088 1.176 1.00 93.88 95 VAL A O 1
ATOM 713 N N . LEU A 1 96 ? -9.795 2.136 2.271 1.00 92.94 96 LEU A N 1
ATOM 714 C CA . LEU A 1 96 ? -9.104 1.427 1.189 1.00 92.94 96 LEU A CA 1
ATOM 715 C C . LEU A 1 96 ? -9.908 1.422 -0.117 1.00 92.94 96 LEU A C 1
ATOM 717 O O . LEU A 1 96 ? -9.331 1.561 -1.192 1.00 92.94 96 LEU A O 1
ATOM 721 N N . ALA A 1 97 ? -11.233 1.278 -0.035 1.00 92.06 97 ALA A N 1
ATOM 722 C CA . ALA A 1 97 ? -12.103 1.339 -1.205 1.00 92.06 97 ALA A CA 1
ATOM 723 C C . ALA A 1 97 ? -12.183 2.756 -1.800 1.00 92.06 97 ALA A C 1
ATOM 725 O O . ALA A 1 97 ? -12.189 2.907 -3.020 1.00 92.06 97 ALA A O 1
ATOM 726 N N . ALA A 1 98 ? -12.231 3.790 -0.955 1.00 93.31 98 ALA A N 1
ATOM 727 C CA . ALA A 1 98 ? -12.300 5.185 -1.391 1.00 93.31 98 ALA A CA 1
ATOM 728 C C . ALA A 1 98 ? -10.976 5.696 -1.985 1.00 93.31 98 ALA A C 1
ATOM 730 O O . ALA A 1 98 ? -10.986 6.505 -2.909 1.00 93.31 98 ALA A O 1
ATOM 731 N N . GLU A 1 99 ? -9.844 5.220 -1.466 1.00 93.25 99 GLU A N 1
ATOM 732 C CA . GLU A 1 99 ? -8.493 5.621 -1.880 1.00 93.25 99 GLU A CA 1
ATOM 733 C C . GLU A 1 99 ? -7.887 4.690 -2.948 1.00 93.25 99 GLU A C 1
ATOM 735 O O . GLU A 1 99 ? -6.697 4.775 -3.254 1.00 93.25 99 GLU A O 1
ATOM 740 N N . GLY A 1 100 ? -8.689 3.798 -3.536 1.00 91.69 100 GLY A N 1
ATOM 741 C CA . GLY A 1 100 ? -8.255 2.923 -4.620 1.00 91.69 100 GLY A CA 1
ATOM 742 C C . GLY A 1 100 ? -7.850 3.721 -5.862 1.00 91.69 100 GLY A C 1
ATOM 743 O O . GLY A 1 100 ? -8.678 4.383 -6.484 1.00 91.69 100 GLY A O 1
ATOM 744 N N . ILE A 1 101 ? -6.575 3.636 -6.245 1.00 89.31 101 ILE A N 1
ATOM 745 C CA . ILE A 1 101 ? -6.027 4.285 -7.444 1.00 89.31 101 ILE A CA 1
ATOM 746 C C . ILE A 1 101 ? -5.659 3.215 -8.476 1.00 89.31 101 ILE A C 1
ATOM 748 O O . ILE A 1 101 ? -5.075 2.184 -8.137 1.00 89.31 101 ILE A O 1
ATOM 752 N N . ASP A 1 102 ? -5.958 3.477 -9.750 1.00 90.00 102 ASP A N 1
ATOM 753 C CA . ASP A 1 102 ? -5.506 2.640 -10.862 1.00 90.00 102 ASP A CA 1
ATOM 754 C C . ASP A 1 102 ? -3.999 2.820 -11.103 1.00 90.00 102 ASP A C 1
ATOM 756 O O . ASP A 1 102 ? -3.535 3.816 -11.663 1.00 90.00 102 ASP A O 1
ATOM 760 N N . VAL A 1 103 ? -3.228 1.821 -10.678 1.00 89.31 103 VAL A N 1
ATOM 761 C CA . VAL A 1 103 ? -1.767 1.770 -10.831 1.00 89.31 103 VAL A CA 1
ATOM 762 C C . VAL A 1 103 ? -1.307 1.506 -12.270 1.00 89.31 103 VAL A C 1
ATOM 764 O O . VAL A 1 103 ? -0.112 1.608 -12.547 1.00 89.31 103 VAL A O 1
ATOM 767 N N . THR A 1 104 ? -2.218 1.153 -13.184 1.00 89.06 104 THR A N 1
ATOM 768 C CA . THR A 1 104 ? -1.901 0.892 -14.598 1.00 89.06 104 THR A CA 1
ATOM 769 C C . THR A 1 104 ? -1.924 2.151 -15.457 1.00 89.06 104 THR A C 1
ATOM 771 O O . THR A 1 104 ? -1.419 2.134 -16.584 1.00 89.06 104 THR A O 1
ATOM 774 N N . LEU A 1 105 ? -2.455 3.256 -14.924 1.00 88.44 105 LEU A N 1
ATOM 775 C CA . LEU A 1 105 ? -2.503 4.520 -15.640 1.00 88.44 105 LEU A CA 1
ATOM 776 C C . LEU A 1 105 ? -1.095 4.967 -16.061 1.00 88.44 105 LEU A C 1
ATOM 778 O O . LEU A 1 105 ? -0.143 4.892 -15.273 1.00 88.44 105 LEU A O 1
ATOM 782 N N . PRO A 1 106 ? -0.942 5.461 -17.303 1.00 83.94 106 PRO A N 1
ATOM 783 C CA . PRO A 1 106 ? 0.345 5.901 -17.804 1.00 83.94 106 PRO A CA 1
ATOM 784 C C . PRO A 1 106 ? 0.837 7.090 -16.977 1.00 83.94 106 PRO A C 1
ATOM 786 O O . PRO A 1 106 ? 0.336 8.207 -17.078 1.00 83.94 106 PRO A O 1
ATOM 789 N N . SER A 1 107 ? 1.849 6.845 -16.148 1.00 81.81 107 SER A N 1
ATOM 790 C CA . SER A 1 107 ? 2.567 7.916 -15.459 1.00 81.81 107 SER A CA 1
ATOM 791 C C . SER A 1 107 ? 3.296 8.804 -16.472 1.00 81.81 107 SER A C 1
ATOM 793 O O . SER A 1 107 ? 3.789 8.314 -17.490 1.00 81.81 107 SER A O 1
ATOM 795 N N . THR A 1 108 ? 3.427 10.096 -16.172 1.00 74.38 108 THR A N 1
ATOM 796 C CA . THR A 1 108 ? 4.234 11.067 -16.929 1.00 74.38 108 THR A CA 1
ATOM 797 C C . THR A 1 108 ? 5.731 10.780 -16.770 1.00 74.38 108 THR A C 1
ATOM 799 O O . THR A 1 108 ? 6.494 11.550 -16.191 1.00 74.38 108 THR A O 1
ATOM 802 N N . ARG A 1 109 ? 6.181 9.630 -17.275 1.00 74.50 109 ARG A N 1
ATOM 803 C CA . ARG A 1 109 ? 7.601 9.313 -17.415 1.00 74.50 109 ARG A CA 1
ATOM 804 C C . ARG A 1 109 ? 8.119 9.981 -18.677 1.00 74.50 109 ARG A C 1
ATOM 806 O O . ARG A 1 109 ? 7.508 9.888 -19.738 1.00 74.50 109 ARG A O 1
ATOM 813 N N . GLN A 1 110 ? 9.258 10.651 -18.548 1.00 81.81 110 GLN A N 1
ATOM 814 C CA . GLN A 1 110 ? 9.994 11.138 -19.707 1.00 81.81 110 GLN A CA 1
ATOM 815 C C . GLN A 1 110 ? 10.361 9.936 -20.589 1.00 81.81 110 GLN A C 1
ATOM 817 O O . GLN A 1 110 ? 10.828 8.925 -20.051 1.00 81.81 110 GLN A O 1
ATOM 822 N N . PRO A 1 111 ? 10.149 10.007 -21.914 1.00 79.25 111 PRO A N 1
ATOM 823 C CA . PRO A 1 111 ? 10.556 8.930 -22.799 1.00 79.25 111 PRO A CA 1
ATOM 824 C C . PRO A 1 111 ? 12.072 8.752 -22.699 1.00 79.25 111 PRO A C 1
ATOM 826 O O . PRO A 1 111 ? 12.835 9.720 -22.716 1.00 79.25 111 PRO A O 1
ATOM 829 N N . THR A 1 112 ? 12.525 7.508 -22.589 1.00 85.06 112 THR A N 1
ATOM 830 C CA . THR A 1 112 ? 13.953 7.203 -22.673 1.00 85.06 112 THR A CA 1
ATOM 831 C C . THR A 1 112 ? 14.451 7.527 -24.078 1.00 85.06 112 THR A C 1
ATOM 833 O O . THR A 1 112 ? 13.827 7.124 -25.060 1.00 85.06 112 THR A O 1
ATOM 836 N N . GLY A 1 113 ? 15.581 8.229 -24.184 1.00 88.38 113 GLY A N 1
ATOM 837 C CA . GLY A 1 113 ? 16.238 8.450 -25.472 1.00 88.38 113 GLY A CA 1
ATOM 838 C C . GLY A 1 113 ? 16.649 7.130 -26.136 1.00 88.38 113 GLY A C 1
ATOM 839 O O . GLY A 1 113 ? 16.969 6.157 -25.453 1.00 88.38 113 GLY A O 1
ATOM 840 N N . ALA A 1 114 ? 16.659 7.106 -27.468 1.00 90.88 114 ALA A N 1
ATOM 841 C CA . ALA A 1 114 ? 17.098 5.960 -28.262 1.00 90.88 114 ALA A CA 1
ATOM 842 C C . ALA A 1 114 ? 18.494 6.202 -28.861 1.00 90.88 114 ALA A C 1
ATOM 844 O O . ALA A 1 114 ? 18.860 7.338 -29.169 1.00 90.88 114 ALA A O 1
ATOM 845 N N . ARG A 1 115 ? 19.276 5.130 -29.049 1.00 94.00 115 ARG A N 1
ATOM 846 C CA . ARG A 1 115 ? 20.542 5.189 -29.800 1.00 94.00 115 ARG A CA 1
ATOM 847 C C . ARG A 1 115 ? 20.261 5.267 -31.301 1.00 94.00 115 ARG A C 1
ATOM 849 O O . ARG A 1 115 ? 19.283 4.701 -31.784 1.00 94.00 115 ARG A O 1
ATOM 856 N N . HIS A 1 116 ? 21.140 5.937 -32.044 1.00 95.94 116 HIS A N 1
ATOM 857 C CA . HIS A 1 116 ? 21.023 6.022 -33.497 1.00 95.94 116 HIS A CA 1
ATOM 858 C C . HIS A 1 116 ? 21.270 4.640 -34.146 1.00 95.94 116 HIS A C 1
ATOM 860 O O . HIS A 1 116 ? 22.246 3.980 -33.776 1.00 95.94 116 HIS A O 1
ATOM 866 N N . PRO A 1 117 ? 20.467 4.196 -35.136 1.00 95.75 117 PRO A N 1
ATOM 867 C CA . PRO A 1 117 ? 20.600 2.861 -35.732 1.00 95.75 117 PRO A CA 1
ATOM 868 C C . PRO A 1 117 ? 21.983 2.562 -36.326 1.00 95.75 117 PRO A C 1
ATOM 870 O O . PRO A 1 117 ? 22.475 1.445 -36.206 1.00 95.75 117 PRO A O 1
ATOM 873 N N . ILE A 1 118 ? 22.638 3.569 -36.921 1.00 96.25 118 ILE A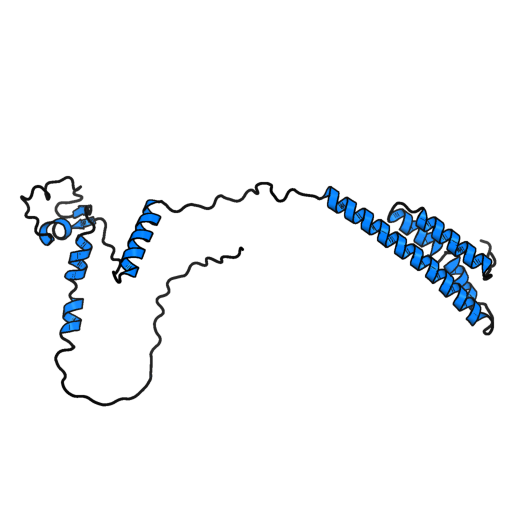 N 1
ATOM 874 C CA . ILE A 1 118 ? 24.001 3.422 -37.469 1.00 96.25 118 ILE A CA 1
ATOM 875 C C . ILE A 1 118 ? 25.006 3.083 -36.364 1.00 96.25 118 ILE A C 1
ATOM 877 O O . ILE A 1 118 ? 25.878 2.252 -36.580 1.00 96.25 118 ILE A O 1
ATOM 881 N N . THR A 1 119 ? 24.869 3.684 -35.179 1.00 94.44 119 THR A N 1
ATOM 882 C CA . THR A 1 119 ? 25.751 3.399 -34.041 1.00 94.44 119 THR A CA 1
ATOM 883 C C . THR A 1 119 ? 25.569 1.963 -33.568 1.00 94.44 119 THR A C 1
ATOM 885 O O . THR A 1 119 ? 26.554 1.256 -33.417 1.00 94.44 119 THR A O 1
ATOM 888 N N . ILE A 1 120 ? 24.318 1.508 -33.427 1.00 96.50 120 ILE A N 1
ATOM 889 C CA . ILE A 1 120 ? 24.008 0.126 -33.025 1.00 96.50 120 ILE A CA 1
ATOM 890 C C . ILE A 1 120 ? 24.617 -0.868 -34.021 1.00 96.50 120 ILE A C 1
ATOM 892 O O . ILE A 1 120 ? 25.261 -1.837 -33.629 1.00 96.50 120 ILE A O 1
ATOM 896 N N . LEU A 1 121 ? 24.438 -0.616 -35.319 1.00 97.12 121 LEU A N 1
ATOM 897 C CA . LEU A 1 121 ? 24.976 -1.484 -36.359 1.00 97.12 121 LEU A CA 1
ATOM 898 C C . LEU A 1 121 ? 26.512 -1.492 -36.368 1.00 97.12 121 LEU A C 1
ATOM 900 O O . LEU A 1 121 ? 27.110 -2.557 -36.489 1.00 97.12 121 LEU A O 1
ATOM 904 N N . ALA A 1 122 ? 27.146 -0.325 -36.232 1.00 94.31 122 ALA A N 1
ATOM 905 C CA . ALA A 1 122 ? 28.601 -0.213 -36.184 1.00 94.31 122 ALA A CA 1
ATOM 906 C C . ALA A 1 122 ? 29.190 -0.951 -34.971 1.00 94.31 122 ALA A C 1
ATOM 908 O O . ALA A 1 122 ? 30.161 -1.687 -35.134 1.00 94.31 122 ALA A O 1
ATOM 909 N N . GLU A 1 123 ? 28.571 -0.810 -33.792 1.00 94.06 123 GLU A N 1
ATOM 910 C CA . GLU A 1 123 ? 28.940 -1.530 -32.564 1.00 94.06 123 GLU A CA 1
ATOM 911 C C . GLU A 1 123 ? 28.814 -3.050 -32.760 1.00 94.06 123 GLU A C 1
ATOM 913 O O . GLU A 1 123 ? 29.785 -3.771 -32.556 1.00 94.06 123 GLU A O 1
ATOM 918 N N . HIS A 1 124 ? 27.680 -3.542 -33.273 1.00 96.06 124 HIS A N 1
ATOM 919 C CA . HIS A 1 124 ? 27.477 -4.979 -33.509 1.00 96.06 124 HIS A CA 1
ATOM 920 C C . HIS A 1 124 ? 28.492 -5.588 -34.489 1.00 96.06 124 HIS A C 1
ATOM 922 O O . HIS A 1 124 ? 28.969 -6.712 -34.296 1.00 96.06 124 HIS A O 1
ATOM 928 N N . ILE A 1 125 ? 28.821 -4.862 -35.563 1.00 95.75 125 ILE A N 1
ATOM 929 C CA . ILE A 1 125 ? 29.847 -5.301 -36.513 1.00 95.75 125 ILE A CA 1
ATOM 930 C C . ILE A 1 125 ? 31.209 -5.329 -35.810 1.00 95.75 125 ILE A C 1
ATOM 932 O O . ILE A 1 125 ? 31.903 -6.342 -35.893 1.00 95.75 125 ILE A O 1
ATOM 936 N N . ALA A 1 126 ? 31.577 -4.262 -35.093 1.00 94.62 126 ALA A N 1
ATOM 937 C CA . ALA A 1 126 ? 32.844 -4.183 -34.370 1.00 94.62 126 ALA A CA 1
ATOM 938 C C . ALA A 1 126 ? 32.998 -5.327 -33.356 1.00 94.62 126 ALA A C 1
ATOM 940 O O . ALA A 1 126 ? 34.023 -6.007 -33.369 1.00 94.62 126 ALA A O 1
ATOM 941 N N . ASP A 1 127 ? 31.963 -5.607 -32.564 1.00 95.81 127 ASP A N 1
ATOM 942 C CA . ASP A 1 127 ? 31.953 -6.680 -31.564 1.00 95.81 127 ASP A CA 1
ATOM 943 C C . ASP A 1 127 ? 32.233 -8.052 -32.190 1.00 95.81 127 ASP A C 1
ATOM 945 O O . ASP A 1 127 ? 33.014 -8.844 -31.656 1.00 95.81 127 ASP A O 1
ATOM 949 N N . THR A 1 128 ? 31.658 -8.318 -33.367 1.00 96.25 128 THR A N 1
ATOM 950 C CA . THR A 1 128 ? 31.876 -9.577 -34.094 1.00 96.25 128 THR A CA 1
ATOM 951 C C . THR A 1 128 ? 33.346 -9.747 -34.493 1.00 96.25 128 THR A C 1
ATOM 953 O O . THR A 1 128 ? 33.915 -10.827 -34.333 1.00 96.25 128 THR A O 1
ATOM 956 N N . PHE A 1 129 ? 33.993 -8.687 -34.987 1.00 93.88 129 PHE A N 1
ATOM 957 C CA . PHE A 1 129 ? 35.408 -8.737 -35.372 1.00 93.88 129 PHE A CA 1
ATOM 958 C C . PHE A 1 129 ? 36.344 -8.783 -34.161 1.00 93.88 129 PHE A C 1
ATOM 960 O O . PHE A 1 129 ? 37.324 -9.532 -34.178 1.00 93.88 129 PHE A O 1
ATOM 967 N N . ILE A 1 130 ? 36.015 -8.071 -33.082 1.00 95.00 130 ILE A N 1
ATOM 968 C CA . ILE A 1 130 ? 36.762 -8.130 -31.820 1.00 95.00 130 ILE A CA 1
ATOM 969 C C . ILE A 1 130 ? 36.738 -9.552 -31.248 1.00 95.00 130 ILE A C 1
ATOM 971 O O . ILE A 1 130 ? 37.779 -10.066 -30.841 1.00 95.00 130 ILE A O 1
ATOM 975 N N . ALA A 1 131 ? 35.590 -10.235 -31.297 1.00 95.44 131 ALA A N 1
ATOM 976 C CA . ALA A 1 131 ? 35.472 -11.627 -30.858 1.00 95.44 131 ALA A CA 1
ATOM 977 C C . ALA A 1 131 ? 36.362 -12.597 -31.662 1.00 95.44 131 ALA A C 1
ATOM 979 O O . ALA A 1 131 ? 36.800 -13.617 -31.133 1.00 95.44 131 ALA A O 1
ATOM 980 N N . MET A 1 132 ? 36.679 -12.269 -32.918 1.00 95.56 132 MET A N 1
ATOM 981 C CA . MET A 1 132 ? 37.621 -13.024 -33.756 1.00 95.56 132 MET A CA 1
ATOM 982 C C . MET A 1 132 ? 39.098 -12.666 -33.497 1.00 95.56 132 MET A C 1
ATOM 984 O O . MET A 1 132 ? 39.978 -13.204 -34.168 1.00 95.56 132 MET A O 1
ATOM 988 N N . GLY A 1 133 ? 39.384 -11.762 -32.554 1.00 93.31 133 GLY A N 1
ATOM 989 C CA . GLY A 1 133 ? 40.735 -11.315 -32.206 1.00 93.31 133 GLY A CA 1
ATOM 990 C C . GLY A 1 133 ? 41.239 -10.111 -33.007 1.00 93.31 133 GLY A C 1
ATOM 991 O O . GLY A 1 133 ? 42.445 -9.876 -33.049 1.00 93.31 133 GLY A O 1
ATOM 992 N N . TRP A 1 134 ? 40.348 -9.365 -33.666 1.00 91.62 134 TRP A N 1
ATOM 993 C CA . TRP A 1 134 ? 40.709 -8.131 -34.368 1.00 91.62 134 TRP A CA 1
ATOM 994 C C . TRP A 1 134 ? 40.706 -6.940 -33.405 1.00 91.62 134 TRP A C 1
ATOM 996 O O . TRP A 1 134 ? 39.951 -6.906 -32.437 1.00 91.62 134 TRP A O 1
ATOM 1006 N N . GLU A 1 135 ? 41.522 -5.929 -33.695 1.00 89.12 135 GLU A N 1
ATOM 1007 C CA . GLU A 1 135 ? 41.554 -4.677 -32.935 1.00 89.12 135 GLU A CA 1
ATOM 1008 C C . GLU A 1 135 ? 40.805 -3.569 -33.683 1.00 89.12 135 GLU A C 1
ATOM 1010 O O . GLU A 1 135 ? 40.900 -3.452 -34.909 1.00 89.12 135 GLU A O 1
ATOM 1015 N N . LEU A 1 136 ? 40.072 -2.736 -32.940 1.00 87.19 136 LEU A N 1
ATOM 1016 C CA . LEU A 1 136 ? 39.408 -1.559 -33.490 1.00 87.19 136 LEU A CA 1
ATOM 1017 C C . LEU A 1 136 ? 40.407 -0.403 -33.603 1.00 87.19 136 LEU A C 1
ATOM 1019 O O . LEU A 1 136 ? 41.095 -0.065 -32.639 1.00 87.19 136 LEU A O 1
ATOM 1023 N N . ALA A 1 137 ? 40.456 0.228 -34.772 1.00 86.75 137 ALA A N 1
ATOM 1024 C CA . ALA A 1 137 ? 41.312 1.375 -35.025 1.00 86.75 137 ALA A CA 1
ATOM 1025 C C . ALA A 1 137 ? 40.533 2.480 -35.748 1.00 86.75 137 ALA A C 1
ATOM 1027 O O . ALA A 1 137 ? 39.897 2.238 -36.774 1.00 86.75 137 ALA A O 1
ATOM 1028 N N . GLU A 1 138 ? 40.624 3.700 -35.226 1.00 81.50 138 GLU A N 1
ATOM 1029 C CA . GLU A 1 138 ? 39.966 4.889 -35.771 1.00 81.50 138 GLU A CA 1
ATOM 1030 C C . GLU A 1 138 ? 40.994 5.816 -36.438 1.00 81.50 138 GLU A C 1
ATOM 1032 O O . GLU A 1 138 ? 42.149 5.911 -36.012 1.00 81.50 138 GLU A O 1
ATOM 1037 N N . GLY A 1 139 ? 40.581 6.489 -37.512 1.00 83.19 139 GLY A N 1
ATOM 1038 C CA . GLY A 1 139 ? 41.399 7.439 -38.268 1.00 83.19 139 GLY A CA 1
ATOM 1039 C C . GLY A 1 139 ? 40.708 8.800 -38.383 1.00 83.19 139 GLY A C 1
ATOM 1040 O O . GLY A 1 139 ? 39.497 8.885 -38.179 1.00 83.19 139 GLY A O 1
ATOM 1041 N N . PRO A 1 140 ? 41.448 9.880 -38.682 1.00 82.94 140 PRO A N 1
ATOM 1042 C CA . PRO A 1 140 ? 40.849 11.194 -38.875 1.00 82.94 140 PRO A CA 1
ATOM 1043 C C . PRO A 1 140 ? 39.961 11.226 -40.131 1.00 82.94 140 PRO A C 1
ATOM 1045 O O . PRO A 1 140 ? 40.270 10.615 -41.149 1.00 82.94 140 PRO A O 1
ATOM 1048 N N . GLU A 1 141 ? 38.874 12.000 -40.081 1.00 78.50 141 GLU A N 1
ATOM 1049 C CA . GLU A 1 141 ? 37.968 12.185 -41.229 1.00 78.50 141 GLU A CA 1
ATOM 1050 C C . GLU A 1 141 ? 38.571 13.060 -42.338 1.00 78.50 141 GLU A C 1
ATOM 1052 O O . GLU A 1 141 ? 38.093 13.060 -43.468 1.00 78.50 141 GLU A O 1
ATOM 1057 N N . VAL A 1 142 ? 39.614 13.836 -42.035 1.00 80.94 142 VAL A N 1
ATOM 1058 C CA . VAL A 1 142 ? 40.351 14.638 -43.018 1.00 80.94 142 VAL A CA 1
ATOM 1059 C C . VAL A 1 142 ? 41.759 14.090 -43.123 1.00 80.94 142 VAL A C 1
ATOM 1061 O O . VAL A 1 142 ? 42.522 14.126 -42.157 1.00 80.94 142 VAL A O 1
ATOM 1064 N N . GLU A 1 143 ? 42.106 13.633 -44.318 1.00 75.69 143 GLU A N 1
ATOM 1065 C CA . GLU A 1 143 ? 43.336 12.899 -44.584 1.00 75.69 143 GLU A CA 1
ATOM 1066 C C . GLU A 1 143 ? 44.145 13.527 -45.719 1.00 75.69 143 GLU A C 1
ATOM 1068 O O . GLU A 1 143 ? 43.664 14.379 -46.478 1.00 75.69 143 GLU A O 1
ATOM 1073 N N . SER A 1 144 ? 45.420 13.145 -45.809 1.00 80.75 144 SER A N 1
ATOM 1074 C CA . SER A 1 144 ? 46.274 13.575 -46.917 1.00 80.75 144 SER A CA 1
ATOM 1075 C C . SER A 1 144 ? 46.033 12.728 -48.168 1.00 80.75 144 SER A C 1
ATOM 1077 O O . SER A 1 144 ? 45.641 11.561 -48.098 1.00 80.75 144 SER A O 1
ATOM 1079 N N . GLU A 1 145 ? 46.306 13.316 -49.333 1.00 76.19 145 GLU A N 1
ATOM 1080 C CA . GLU A 1 145 ? 46.248 12.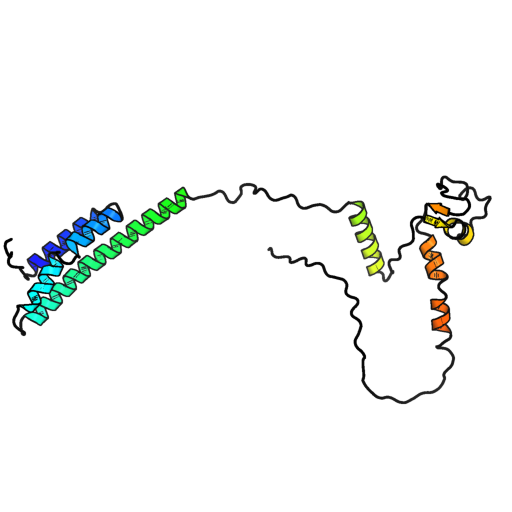621 -50.628 1.00 76.19 145 GLU A CA 1
ATOM 1081 C C . GLU A 1 145 ? 47.131 11.362 -50.648 1.00 76.19 145 GLU A C 1
ATOM 1083 O O . GLU A 1 145 ? 46.709 10.306 -51.118 1.00 76.19 145 GLU A O 1
ATOM 1088 N N . GLN A 1 146 ? 48.297 11.442 -49.999 1.00 78.94 146 GLN A N 1
ATOM 1089 C CA . GLN A 1 146 ? 49.237 10.334 -49.879 1.00 78.94 146 GLN A CA 1
ATOM 1090 C C . GLN A 1 146 ? 48.623 9.101 -49.200 1.00 78.94 146 GLN A C 1
ATOM 1092 O O . GLN A 1 146 ? 48.828 7.982 -49.665 1.00 78.94 146 GLN A O 1
ATOM 1097 N N . PHE A 1 147 ? 47.892 9.270 -48.092 1.00 77.00 147 PHE A N 1
ATOM 1098 C CA . PHE A 1 147 ? 47.351 8.129 -47.340 1.00 77.00 147 PHE A CA 1
ATOM 1099 C C . PHE A 1 147 ? 46.072 7.550 -47.953 1.00 77.00 147 PHE A C 1
ATOM 1101 O O . PHE A 1 147 ? 45.803 6.361 -47.784 1.00 77.00 147 PHE A O 1
ATOM 1108 N N . ASN A 1 148 ? 45.309 8.361 -48.683 1.00 76.50 148 ASN A N 1
ATOM 1109 C CA . ASN A 1 148 ? 44.078 7.926 -49.341 1.00 76.50 148 ASN A CA 1
ATOM 1110 C C . ASN A 1 148 ? 44.304 7.323 -50.734 1.00 76.50 148 ASN A C 1
ATOM 1112 O O . ASN A 1 148 ? 43.500 6.488 -51.148 1.00 76.50 148 ASN A O 1
ATOM 1116 N N . PHE A 1 149 ? 45.361 7.722 -51.454 1.00 77.62 149 PHE A N 1
ATOM 1117 C CA . PHE A 1 149 ? 45.589 7.297 -52.840 1.00 77.62 149 PHE A CA 1
ATOM 1118 C C . PHE A 1 149 ? 46.989 6.725 -53.072 1.00 77.62 149 PHE A C 1
ATOM 1120 O O . PHE A 1 149 ? 47.095 5.525 -53.343 1.00 77.62 149 PHE A O 1
ATOM 1127 N N . ASP A 1 150 ? 48.047 7.529 -52.910 1.00 77.38 150 ASP A N 1
ATOM 1128 C CA . ASP A 1 150 ? 49.416 7.129 -53.288 1.00 77.38 150 ASP A CA 1
ATOM 1129 C C . ASP A 1 150 ? 49.849 5.835 -52.588 1.00 77.38 150 ASP A C 1
ATOM 1131 O O . ASP A 1 150 ? 50.339 4.893 -53.212 1.00 77.38 150 ASP A O 1
ATOM 1135 N N . ALA A 1 151 ? 49.614 5.750 -51.277 1.00 79.44 151 ALA A N 1
ATOM 1136 C CA . ALA A 1 151 ? 50.006 4.601 -50.476 1.00 79.44 151 ALA A CA 1
ATOM 1137 C C . ALA A 1 151 ? 49.197 3.335 -50.827 1.00 79.44 151 ALA A C 1
ATOM 1139 O O . ALA A 1 151 ? 49.662 2.221 -50.597 1.00 79.44 151 ALA A O 1
ATOM 1140 N N . LEU A 1 152 ? 48.011 3.472 -51.426 1.00 78.69 152 LEU A N 1
ATOM 1141 C CA . LEU A 1 152 ? 47.183 2.353 -51.891 1.00 78.69 152 LEU A CA 1
ATOM 1142 C C . LEU A 1 152 ? 47.496 1.933 -53.340 1.00 78.69 152 LEU A C 1
ATOM 1144 O O . LEU A 1 152 ? 46.738 1.152 -53.913 1.00 78.69 152 LEU A O 1
ATOM 1148 N N . ASN A 1 153 ? 48.618 2.399 -53.906 1.00 81.44 153 ASN A N 1
ATOM 1149 C CA . ASN A 1 153 ? 49.047 2.165 -55.289 1.00 81.44 153 ASN A CA 1
ATOM 1150 C C . ASN A 1 153 ? 48.086 2.740 -56.344 1.00 81.44 153 ASN A C 1
ATOM 1152 O O . ASN A 1 153 ? 47.957 2.179 -57.433 1.00 81.44 153 ASN A O 1
ATOM 1156 N N . PHE A 1 154 ? 47.418 3.858 -56.047 1.00 78.75 154 PHE A N 1
ATOM 1157 C CA . PHE A 1 154 ? 46.679 4.609 -57.061 1.00 78.75 154 PHE A CA 1
ATOM 1158 C C . PHE A 1 154 ? 47.574 5.712 -57.639 1.00 78.75 154 PHE A C 1
ATOM 1160 O O . PHE A 1 154 ? 47.809 6.698 -56.944 1.00 78.75 154 PHE A O 1
ATOM 1167 N N . PRO A 1 155 ? 48.085 5.576 -58.880 1.00 77.38 155 PRO A N 1
ATOM 1168 C CA . PRO A 1 155 ? 48.820 6.662 -59.518 1.00 77.38 155 PRO A CA 1
ATOM 1169 C C . PRO A 1 155 ? 47.890 7.858 -59.808 1.00 77.38 155 PRO A C 1
ATOM 1171 O O . PRO A 1 155 ? 46.675 7.662 -59.923 1.00 77.38 155 PRO A O 1
ATOM 1174 N N .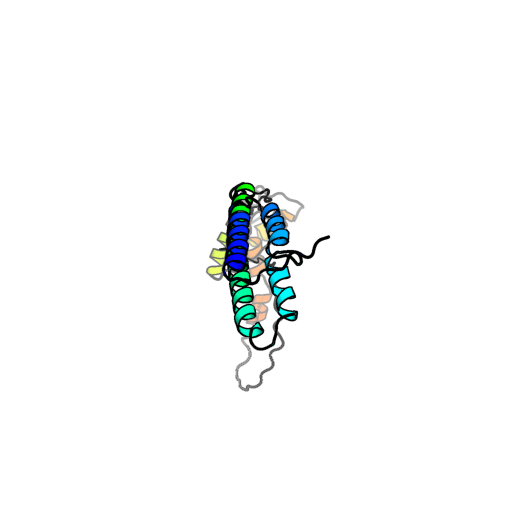 PRO A 1 156 ? 48.441 9.074 -59.994 1.00 72.12 156 PRO A N 1
ATOM 1175 C CA . PRO A 1 156 ? 47.656 10.293 -60.222 1.00 72.12 156 PRO A CA 1
ATOM 1176 C C . PRO A 1 156 ? 46.661 10.202 -61.389 1.00 72.12 156 PRO A C 1
ATOM 1178 O O . PRO A 1 156 ? 45.568 10.755 -61.316 1.00 72.12 156 PRO A O 1
ATOM 1181 N N . ASP A 1 157 ? 47.007 9.442 -62.432 1.00 73.56 157 ASP A N 1
ATOM 1182 C CA . ASP A 1 157 ? 46.181 9.270 -63.636 1.00 73.56 157 ASP A CA 1
ATOM 1183 C C . ASP A 1 157 ? 45.139 8.141 -63.515 1.00 73.56 157 ASP A C 1
ATOM 1185 O O . ASP A 1 157 ? 44.444 7.807 -64.477 1.00 73.56 157 ASP A O 1
ATOM 1189 N N . HIS A 1 158 ? 45.009 7.511 -62.342 1.00 74.12 158 HIS A N 1
ATOM 1190 C CA . HIS A 1 158 ? 44.026 6.455 -62.141 1.00 74.12 158 HIS A CA 1
ATOM 1191 C C . HIS A 1 158 ? 42.603 7.049 -62.076 1.00 74.12 158 HIS A C 1
ATOM 1193 O O . HIS A 1 158 ? 42.361 7.977 -61.300 1.00 74.12 158 HIS A O 1
ATOM 1199 N N . PRO A 1 159 ? 41.596 6.483 -62.775 1.00 71.38 159 PRO A N 1
ATOM 1200 C CA . PRO A 1 159 ? 40.232 7.035 -62.812 1.00 71.38 159 PRO A CA 1
ATOM 1201 C C . PRO A 1 159 ? 39.564 7.138 -61.427 1.00 71.38 159 PRO A C 1
ATOM 1203 O O . PRO A 1 159 ? 38.641 7.924 -61.229 1.00 71.38 159 PRO A O 1
ATOM 1206 N N . ARG A 1 160 ? 40.057 6.371 -60.445 1.00 62.53 160 ARG A N 1
ATOM 1207 C CA . ARG A 1 160 ? 39.623 6.409 -59.034 1.00 62.53 160 ARG A CA 1
ATOM 1208 C C . ARG A 1 160 ? 40.230 7.560 -58.214 1.00 62.53 160 ARG A C 1
ATOM 1210 O O . ARG A 1 160 ? 39.685 7.869 -57.162 1.00 62.53 160 ARG A O 1
ATOM 1217 N N . ALA A 1 161 ? 41.316 8.187 -58.675 1.00 62.03 161 ALA A N 1
ATOM 1218 C CA . ALA A 1 161 ? 41.882 9.401 -58.074 1.00 62.03 161 ALA A CA 1
ATOM 1219 C C . ALA A 1 161 ? 41.099 10.654 -58.515 1.00 62.03 161 ALA A C 1
ATOM 1221 O O . ALA A 1 161 ? 40.871 11.567 -57.727 1.00 62.03 161 ALA A O 1
ATOM 1222 N N . ALA A 1 162 ? 40.577 10.647 -59.746 1.00 57.12 162 ALA A N 1
ATOM 1223 C CA . ALA A 1 162 ? 39.754 11.728 -60.291 1.00 57.12 162 ALA A CA 1
ATOM 1224 C C . ALA A 1 162 ? 38.299 11.749 -59.765 1.00 57.12 162 ALA A C 1
ATOM 1226 O O . ALA A 1 162 ? 37.524 12.644 -60.109 1.00 57.12 162 ALA A O 1
ATOM 1227 N N . SER A 1 163 ? 37.878 10.770 -58.951 1.00 54.31 163 SER A N 1
ATOM 1228 C CA . SER A 1 163 ? 36.473 10.632 -58.553 1.00 54.31 163 SER A CA 1
ATOM 1229 C C . SER A 1 163 ? 36.136 11.347 -57.238 1.00 54.31 163 SER A C 1
ATOM 1231 O O . SER A 1 163 ? 36.568 10.932 -56.164 1.00 54.31 163 SER A O 1
ATOM 1233 N N . LYS A 1 164 ? 35.291 12.385 -57.346 1.00 53.34 164 LYS A N 1
ATOM 1234 C CA . LYS A 1 164 ? 34.310 12.895 -56.357 1.00 53.34 164 LYS A CA 1
ATOM 1235 C C . LYS A 1 164 ? 34.763 13.045 -54.890 1.00 53.34 164 LYS A C 1
ATOM 1237 O O . LYS A 1 164 ? 33.925 12.962 -53.996 1.00 53.34 164 LYS A O 1
ATOM 1242 N N . THR A 1 165 ? 36.043 13.292 -54.617 1.00 59.28 165 THR A N 1
ATOM 1243 C CA . THR A 1 165 ? 36.507 13.578 -53.249 1.00 59.28 165 THR A CA 1
ATOM 1244 C C . THR A 1 165 ? 36.559 15.094 -53.041 1.00 59.28 165 THR A C 1
ATOM 1246 O O . THR A 1 165 ? 37.270 15.769 -53.787 1.00 59.28 165 THR A O 1
ATOM 1249 N N . PRO A 1 166 ? 35.828 15.667 -52.065 1.00 58.22 166 PRO A N 1
ATOM 1250 C CA . PRO A 1 166 ? 35.902 17.096 -51.782 1.00 58.22 166 PRO A CA 1
ATOM 1251 C C . PRO A 1 166 ? 37.314 17.476 -51.316 1.00 58.22 166 PRO A C 1
ATOM 1253 O O . PRO A 1 166 ? 37.792 16.997 -50.283 1.00 58.22 166 PRO A O 1
ATOM 1256 N N . SER A 1 167 ? 37.995 18.335 -52.078 1.00 58.81 167 SER A N 1
ATOM 1257 C CA . SER A 1 167 ? 39.301 18.876 -51.700 1.00 58.81 167 SER A CA 1
ATOM 1258 C C . SER A 1 167 ? 39.123 20.085 -50.787 1.00 58.81 167 SER A C 1
ATOM 1260 O O . SER A 1 167 ? 38.504 21.071 -51.183 1.00 58.81 167 SER A O 1
ATOM 1262 N N . ILE A 1 168 ? 39.704 20.035 -49.589 1.00 58.47 168 ILE A N 1
ATOM 1263 C CA . ILE A 1 168 ? 39.717 21.171 -48.655 1.00 58.47 168 ILE A CA 1
ATOM 1264 C C . ILE A 1 168 ? 40.901 22.102 -48.984 1.00 58.47 168 ILE A C 1
ATOM 1266 O O . ILE A 1 168 ? 40.801 23.318 -48.859 1.00 58.47 168 ILE A O 1
ATOM 1270 N N . SER A 1 169 ? 42.035 21.544 -49.433 1.00 55.09 169 SER A N 1
ATOM 1271 C CA . SER A 1 169 ? 43.208 22.277 -49.953 1.00 55.09 169 SER A CA 1
ATOM 1272 C C . SER A 1 169 ? 44.082 21.349 -50.816 1.00 55.09 169 SER A C 1
ATOM 1274 O O . SER A 1 169 ? 43.871 20.140 -50.778 1.00 55.09 169 SER A O 1
ATOM 1276 N N . ARG A 1 170 ? 45.099 21.872 -51.533 1.00 54.78 170 ARG A N 1
ATOM 1277 C CA . ARG A 1 170 ? 45.960 21.126 -52.495 1.00 54.78 170 ARG A CA 1
ATOM 1278 C C . ARG A 1 170 ? 46.563 19.794 -52.001 1.00 54.78 170 ARG A C 1
ATOM 1280 O O . ARG A 1 170 ? 47.095 19.070 -52.824 1.00 54.78 170 ARG A O 1
ATOM 1287 N N . ARG A 1 171 ? 46.550 19.492 -50.694 1.00 56.66 171 ARG A N 1
ATOM 1288 C CA . ARG A 1 171 ? 47.040 18.220 -50.114 1.00 56.66 171 ARG A CA 1
ATOM 1289 C C . ARG A 1 171 ? 46.140 17.625 -49.016 1.00 56.66 171 ARG A C 1
ATOM 1291 O O . ARG A 1 171 ? 46.551 16.660 -48.375 1.00 56.66 171 ARG A O 1
ATOM 1298 N N . ARG A 1 172 ? 44.955 18.197 -48.747 1.00 57.56 172 ARG A N 1
ATOM 1299 C CA . ARG A 1 172 ? 43.999 17.680 -47.742 1.00 57.56 172 ARG A CA 1
ATOM 1300 C C . ARG A 1 172 ? 42.642 17.415 -48.365 1.00 57.56 172 ARG A C 1
ATOM 1302 O O . ARG A 1 172 ? 42.047 18.311 -48.968 1.00 57.56 172 ARG A O 1
ATOM 1309 N N . ILE A 1 173 ? 42.144 16.213 -48.131 1.00 57.53 173 ILE A N 1
ATOM 1310 C CA . ILE A 1 173 ? 40.916 15.684 -48.710 1.00 57.53 173 ILE A CA 1
ATOM 1311 C C . ILE A 1 173 ? 40.074 15.017 -47.619 1.00 57.53 173 ILE A C 1
ATOM 1313 O O . ILE A 1 173 ? 40.612 14.507 -46.634 1.00 57.53 173 ILE A O 1
ATOM 1317 N N . HIS A 1 174 ? 38.750 15.044 -47.765 1.00 54.91 174 HIS A N 1
ATOM 1318 C CA . HIS A 1 174 ? 37.880 14.276 -46.873 1.00 54.91 174 HIS A CA 1
ATOM 1319 C C . HIS A 1 174 ? 38.130 12.776 -47.091 1.00 54.91 174 HIS A C 1
ATOM 1321 O O . HIS A 1 174 ? 38.237 12.322 -48.233 1.00 54.91 174 HIS A O 1
ATOM 1327 N N . GLY A 1 175 ? 38.275 12.018 -46.008 1.00 55.44 175 GLY A N 1
ATOM 1328 C CA . GLY A 1 175 ? 38.528 10.585 -46.039 1.00 55.44 175 GLY A CA 1
ATOM 1329 C C . GLY A 1 175 ? 37.347 9.861 -46.673 1.00 55.44 175 GLY A C 1
ATOM 1330 O O . GLY A 1 175 ? 36.261 9.820 -46.109 1.00 55.44 175 GLY A O 1
ATOM 1331 N N . SER A 1 176 ? 37.545 9.297 -47.864 1.00 49.22 176 SER A N 1
ATOM 1332 C CA . SER A 1 176 ? 36.490 8.571 -4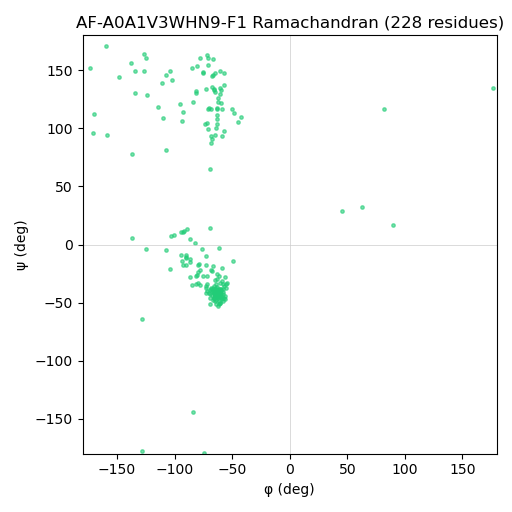8.584 1.00 49.22 176 SER A CA 1
ATOM 1333 C C . SER A 1 176 ? 36.445 7.078 -48.242 1.00 49.22 176 SER A C 1
ATOM 1335 O O . SER A 1 176 ? 35.499 6.386 -48.610 1.00 49.22 176 SER A O 1
ATOM 1337 N N . CYS A 1 177 ? 37.465 6.559 -47.553 1.00 49.44 177 CYS A N 1
ATOM 1338 C CA . CYS A 1 177 ? 37.606 5.156 -47.168 1.00 49.44 177 CYS A CA 1
ATOM 1339 C C . CYS A 1 177 ? 38.355 5.057 -45.830 1.00 49.44 177 CYS A C 1
ATOM 1341 O O . CYS A 1 177 ? 39.334 5.767 -45.639 1.00 49.44 177 CYS A O 1
ATOM 1343 N N . CYS A 1 178 ? 38.008 4.100 -44.958 1.00 49.12 178 CYS A N 1
ATOM 1344 C CA . CYS A 1 178 ? 38.761 3.775 -43.726 1.00 49.12 178 CYS A CA 1
ATOM 1345 C C . CYS A 1 178 ? 40.141 3.115 -43.982 1.00 49.12 178 CYS A C 1
ATOM 1347 O O . CYS A 1 178 ? 40.752 2.537 -43.086 1.00 49.12 178 CYS A O 1
ATOM 1349 N N . ALA A 1 179 ? 40.640 3.163 -45.218 1.00 46.56 179 ALA A N 1
ATOM 1350 C CA . ALA A 1 179 ? 41.920 2.597 -45.632 1.00 46.56 179 ALA A CA 1
ATOM 1351 C C . ALA A 1 179 ? 43.184 3.245 -45.001 1.00 46.56 179 ALA A C 1
ATOM 1353 O O . ALA A 1 179 ? 44.148 2.501 -44.785 1.00 46.56 179 ALA A O 1
ATOM 1354 N N . PRO A 1 180 ? 43.220 4.552 -44.652 1.00 51.66 180 PRO A N 1
ATOM 1355 C CA . PRO A 1 180 ? 44.391 5.221 -44.064 1.00 51.66 180 PRO A CA 1
ATOM 1356 C C . PRO A 1 180 ? 44.877 4.584 -42.762 1.00 51.66 180 PRO A C 1
ATOM 1358 O O . PRO A 1 180 ? 46.083 4.485 -42.515 1.00 51.66 180 PRO A O 1
ATOM 1361 N N . THR A 1 181 ? 43.947 4.062 -41.959 1.00 51.97 181 THR A N 1
ATOM 1362 C CA . THR A 1 181 ? 44.239 3.364 -40.705 1.00 51.97 181 THR A CA 1
ATOM 1363 C C . THR A 1 181 ? 45.103 2.124 -40.958 1.00 51.97 181 THR A C 1
ATOM 1365 O O . THR A 1 181 ? 46.067 1.864 -40.245 1.00 51.97 181 THR A O 1
ATOM 1368 N N . ARG A 1 182 ? 44.875 1.392 -42.052 1.00 52.00 182 ARG A N 1
ATOM 1369 C CA . ARG A 1 182 ? 45.628 0.165 -42.347 1.00 52.00 182 ARG A CA 1
ATOM 1370 C C . ARG A 1 182 ? 47.113 0.429 -42.606 1.00 52.00 182 ARG A C 1
ATOM 1372 O O . ARG A 1 182 ? 47.948 -0.347 -42.153 1.00 52.00 182 ARG A O 1
ATOM 1379 N N . HIS A 1 183 ? 47.459 1.518 -43.295 1.00 52.00 183 HIS A N 1
ATOM 1380 C CA . HIS A 1 183 ? 48.861 1.866 -43.557 1.00 52.00 183 HIS A CA 1
ATOM 1381 C C . HIS A 1 183 ? 49.532 2.566 -42.391 1.00 52.00 183 HIS A C 1
ATOM 1383 O O . HIS A 1 183 ? 50.699 2.300 -42.130 1.00 52.00 183 HIS A O 1
ATOM 1389 N N . ARG A 1 184 ? 48.808 3.388 -41.627 1.00 56.00 184 ARG A N 1
ATOM 1390 C CA . ARG A 1 184 ? 49.375 4.042 -40.443 1.00 56.00 184 ARG A CA 1
ATOM 1391 C C . ARG A 1 184 ? 49.778 3.035 -39.363 1.00 56.00 184 ARG A C 1
ATOM 1393 O O . ARG A 1 184 ? 50.847 3.172 -38.774 1.00 56.00 184 ARG A O 1
ATOM 1400 N N . TYR A 1 185 ? 48.969 1.994 -39.167 1.00 52.47 185 TYR A N 1
ATOM 1401 C CA . TYR A 1 185 ? 49.262 0.918 -38.217 1.00 52.47 185 TYR A CA 1
ATOM 1402 C C . TYR A 1 185 ? 50.269 -0.106 -38.772 1.00 52.47 185 TYR A C 1
ATOM 1404 O O . TYR A 1 185 ? 51.000 -0.720 -38.000 1.00 52.47 185 TYR A O 1
ATOM 1412 N N . ARG A 1 186 ? 50.399 -0.238 -40.103 1.00 50.59 186 ARG A N 1
ATOM 1413 C CA . ARG A 1 186 ? 51.440 -1.062 -40.752 1.00 50.59 186 ARG A CA 1
ATOM 1414 C C . ARG A 1 186 ? 52.801 -0.356 -40.859 1.00 50.59 186 ARG A C 1
ATOM 1416 O O . ARG A 1 186 ? 53.827 -1.026 -40.855 1.00 50.59 186 ARG A O 1
ATOM 1423 N N . CYS A 1 187 ? 52.819 0.978 -40.909 1.00 35.00 187 CYS A N 1
ATOM 1424 C CA . CYS A 1 187 ? 54.015 1.829 -40.923 1.00 35.00 187 CYS A CA 1
ATOM 1425 C C . CYS A 1 187 ? 54.466 2.284 -39.527 1.00 35.00 187 CYS A C 1
ATOM 1427 O O . CYS A 1 187 ? 55.333 3.151 -39.432 1.00 35.00 187 CYS A O 1
ATOM 1429 N N . ALA A 1 188 ? 53.925 1.722 -38.442 1.00 28.86 188 ALA A N 1
ATOM 1430 C CA . ALA A 1 188 ? 54.433 2.007 -37.109 1.00 28.86 188 ALA A CA 1
ATOM 1431 C C . ALA A 1 188 ? 55.922 1.591 -37.007 1.00 28.86 188 ALA A C 1
ATOM 1433 O O . ALA A 1 188 ? 56.226 0.399 -37.108 1.00 28.86 188 ALA A O 1
ATOM 1434 N N . PRO A 1 189 ? 56.855 2.512 -36.678 1.00 29.06 189 PRO A N 1
ATOM 1435 C CA . PRO A 1 189 ? 58.219 2.168 -36.254 1.00 29.06 189 PRO A CA 1
ATOM 1436 C C . PRO A 1 189 ? 58.248 1.330 -34.958 1.00 29.06 189 PRO A C 1
ATOM 1438 O O . PRO A 1 189 ? 59.306 0.912 -34.499 1.00 29.06 189 PRO A O 1
ATOM 1441 N N . CYS A 1 190 ? 57.084 1.080 -34.350 1.00 30.41 190 CYS A N 1
ATOM 1442 C CA . CYS A 1 190 ? 56.935 0.321 -33.117 1.00 30.41 190 CYS A CA 1
ATOM 1443 C C . CYS A 1 190 ? 57.093 -1.199 -33.325 1.00 30.41 190 CYS A C 1
ATOM 1445 O O . CYS A 1 190 ? 57.549 -1.893 -32.420 1.00 30.41 190 CYS A O 1
ATOM 1447 N N . TRP A 1 191 ? 56.795 -1.733 -34.520 1.00 29.64 191 TRP A N 1
ATOM 1448 C CA . TRP A 1 191 ? 56.930 -3.179 -34.761 1.00 29.64 191 TRP A CA 1
ATOM 1449 C C . TRP A 1 191 ? 58.392 -3.606 -34.991 1.00 29.64 191 TRP A C 1
ATOM 1451 O O . TRP A 1 191 ? 58.826 -4.646 -34.499 1.00 29.64 191 TRP A O 1
ATOM 1461 N N . SER A 1 192 ? 59.209 -2.768 -35.638 1.00 30.42 192 SER A N 1
ATOM 1462 C CA . SER A 1 192 ? 60.647 -3.026 -35.826 1.00 30.42 192 SER A CA 1
ATOM 1463 C C . SER A 1 192 ? 61.497 -2.734 -34.580 1.00 30.42 192 SER A C 1
ATOM 1465 O O . SER A 1 192 ? 62.570 -3.324 -34.433 1.00 30.42 192 SER A O 1
ATOM 1467 N N . ALA A 1 193 ? 61.019 -1.896 -33.654 1.00 33.41 193 ALA A N 1
ATOM 1468 C CA . ALA A 1 193 ? 61.678 -1.662 -32.367 1.00 33.41 193 ALA A CA 1
ATOM 1469 C C . ALA A 1 193 ? 61.558 -2.858 -31.401 1.00 33.41 193 ALA A C 1
ATOM 1471 O O . ALA A 1 193 ? 62.454 -3.066 -30.586 1.00 33.41 193 ALA A O 1
ATOM 1472 N N . ASN A 1 194 ? 60.506 -3.679 -31.520 1.00 32.94 194 ASN A N 1
ATOM 1473 C CA . ASN A 1 194 ? 60.296 -4.829 -30.630 1.00 32.94 194 ASN A CA 1
ATOM 1474 C C . ASN A 1 194 ? 60.878 -6.153 -31.170 1.00 32.94 194 ASN A C 1
ATOM 1476 O O . ASN A 1 194 ? 61.104 -7.087 -30.406 1.00 32.94 194 ASN A O 1
ATOM 1480 N N . TYR A 1 195 ? 61.175 -6.239 -32.474 1.00 30.12 195 TYR A N 1
ATOM 1481 C CA . TYR A 1 195 ? 61.760 -7.447 -33.081 1.00 30.12 195 TYR A CA 1
ATOM 1482 C C . TYR A 1 195 ? 63.303 -7.458 -33.085 1.00 30.12 195 TYR A C 1
ATOM 1484 O O . TYR A 1 195 ? 63.918 -8.511 -33.219 1.00 30.12 195 TYR A O 1
ATOM 1492 N N . ARG A 1 196 ? 63.968 -6.302 -32.909 1.00 28.92 196 ARG A N 1
ATOM 1493 C CA . ARG A 1 196 ? 65.447 -6.214 -32.850 1.00 28.92 196 ARG A CA 1
ATOM 1494 C C . ARG A 1 196 ? 66.022 -6.368 -31.432 1.00 28.92 196 ARG A C 1
ATOM 1496 O O . ARG A 1 196 ? 67.231 -6.502 -31.285 1.00 28.92 196 ARG A O 1
ATOM 1503 N N . SER A 1 197 ? 65.192 -6.378 -30.389 1.00 30.95 197 SER A N 1
ATOM 1504 C CA . SER A 1 197 ? 65.636 -6.584 -28.999 1.00 30.95 197 SER A CA 1
ATOM 1505 C C . SER A 1 197 ? 65.650 -8.057 -28.564 1.00 30.95 197 SER A C 1
ATOM 1507 O O . SER A 1 197 ? 66.215 -8.375 -27.521 1.00 30.95 197 SER A O 1
ATOM 1509 N N . THR A 1 198 ? 65.077 -8.968 -29.359 1.00 33.44 198 THR A N 1
ATOM 1510 C CA . THR A 1 198 ? 64.891 -10.386 -28.999 1.00 33.44 198 THR A CA 1
ATOM 1511 C C . THR A 1 198 ? 65.811 -11.369 -29.733 1.00 33.44 198 THR A C 1
ATOM 1513 O O . THR A 1 198 ? 65.827 -12.543 -29.376 1.00 33.44 198 THR A O 1
ATOM 1516 N N . SER A 1 199 ? 66.641 -10.930 -30.690 1.00 29.95 199 SER A N 1
ATOM 1517 C CA . SER A 1 199 ? 67.544 -11.826 -31.442 1.00 29.95 199 SER A CA 1
ATOM 1518 C C . SER A 1 199 ? 69.020 -11.781 -31.017 1.00 29.95 199 SER A C 1
ATOM 1520 O O . SER A 1 199 ? 69.858 -12.394 -31.673 1.00 29.95 199 SER A O 1
ATOM 1522 N N . SER A 1 200 ? 69.377 -11.079 -29.937 1.00 33.25 200 SER A N 1
ATOM 1523 C CA . SER A 1 200 ? 70.752 -11.074 -29.415 1.00 33.25 200 SER A CA 1
ATOM 1524 C C . SER A 1 200 ? 70.784 -11.183 -27.892 1.00 33.25 200 SER A C 1
ATOM 1526 O O . SER A 1 200 ? 70.985 -10.188 -27.198 1.00 33.25 200 SER A O 1
ATOM 1528 N N . ARG A 1 201 ? 70.582 -12.396 -27.368 1.00 32.44 201 ARG A N 1
ATOM 1529 C CA . ARG A 1 201 ? 71.181 -12.870 -26.106 1.00 32.44 201 ARG A CA 1
ATOM 1530 C C . ARG A 1 201 ? 70.911 -14.364 -25.944 1.00 32.44 201 ARG A C 1
ATOM 1532 O O . ARG A 1 201 ? 69.859 -14.790 -25.486 1.00 32.44 201 ARG A O 1
ATOM 1539 N N . SER A 1 202 ? 71.894 -15.153 -26.351 1.00 30.14 202 SER A N 1
ATOM 1540 C CA . SER A 1 202 ? 72.105 -16.510 -25.865 1.00 30.14 202 SER A CA 1
ATOM 1541 C C . SER A 1 202 ? 72.527 -16.493 -24.386 1.00 30.14 202 SER A C 1
ATOM 1543 O O . SER A 1 202 ? 73.319 -15.635 -23.997 1.00 30.14 202 SER A O 1
ATOM 1545 N N . ALA A 1 203 ? 72.068 -17.515 -23.650 1.00 29.31 203 ALA A N 1
ATOM 1546 C CA . ALA A 1 203 ? 72.488 -17.995 -22.321 1.00 29.31 203 ALA A CA 1
ATOM 1547 C C . ALA A 1 203 ? 71.929 -17.271 -21.065 1.00 29.31 203 ALA A C 1
ATOM 1549 O O . ALA A 1 203 ? 72.192 -16.096 -20.830 1.00 29.31 203 ALA A O 1
ATOM 1550 N N . GLY A 1 204 ? 71.152 -18.018 -20.254 1.00 26.61 204 GLY A N 1
ATOM 1551 C CA . GLY A 1 204 ? 70.635 -17.640 -18.918 1.00 26.61 204 GLY A CA 1
ATOM 1552 C C . GLY A 1 204 ? 71.647 -17.901 -17.786 1.00 26.61 204 GLY A C 1
ATOM 1553 O O . GLY A 1 204 ? 72.841 -17.823 -18.055 1.00 26.61 204 GLY A O 1
ATOM 1554 N N . PRO A 1 205 ? 71.246 -18.326 -16.564 1.00 45.22 205 PRO A N 1
ATOM 1555 C CA . PRO A 1 205 ? 69.976 -18.145 -15.846 1.00 45.22 205 PRO A CA 1
ATOM 1556 C C . PRO A 1 205 ? 70.173 -17.550 -14.422 1.00 45.22 205 PRO A C 1
ATOM 1558 O O . PRO A 1 205 ? 71.146 -17.865 -13.746 1.00 45.22 205 PRO A O 1
ATOM 1561 N N . SER A 1 206 ? 69.207 -16.782 -13.906 1.00 27.38 206 SER A N 1
ATOM 1562 C CA . SER A 1 206 ? 68.996 -16.616 -12.450 1.00 27.38 206 SER A CA 1
ATOM 1563 C C . SER A 1 206 ? 67.678 -15.884 -12.158 1.00 27.38 206 SER A C 1
ATOM 1565 O O . SER A 1 206 ? 67.548 -14.696 -12.446 1.00 27.38 206 SER A O 1
ATOM 1567 N N . ALA A 1 207 ? 66.708 -16.589 -11.569 1.00 33.06 207 ALA A N 1
ATOM 1568 C CA . ALA A 1 207 ? 65.715 -15.993 -10.660 1.00 33.06 207 ALA A CA 1
ATOM 1569 C C . ALA A 1 207 ? 66.423 -15.641 -9.325 1.00 33.06 207 ALA A C 1
ATOM 1571 O O . ALA A 1 207 ? 67.495 -16.213 -9.109 1.00 33.06 207 ALA A O 1
ATOM 1572 N N . PRO A 1 208 ? 65.905 -14.798 -8.398 1.00 40.44 208 PRO A N 1
ATOM 1573 C CA . PRO A 1 208 ? 64.526 -14.336 -8.149 1.00 40.44 208 PRO A CA 1
ATOM 1574 C C . PRO A 1 208 ? 64.483 -12.775 -8.074 1.00 40.44 208 PRO A C 1
ATOM 1576 O O . PRO A 1 208 ? 65.468 -12.134 -8.401 1.00 40.44 208 PRO A O 1
ATOM 1579 N N . THR A 1 209 ? 63.416 -12.013 -7.822 1.00 29.45 209 THR A N 1
ATOM 1580 C CA . THR A 1 209 ? 62.437 -11.985 -6.728 1.00 29.45 209 THR A CA 1
ATOM 1581 C C . THR A 1 209 ? 61.330 -10.986 -7.083 1.00 29.45 209 THR A C 1
ATOM 1583 O O . THR A 1 209 ? 61.541 -9.989 -7.766 1.00 29.45 209 THR A O 1
ATOM 1586 N N . ASN A 1 210 ? 60.161 -11.276 -6.535 1.00 41.75 210 ASN A N 1
ATOM 1587 C CA . ASN A 1 210 ? 58.900 -10.555 -6.557 1.00 41.75 210 ASN A CA 1
ATOM 1588 C C . ASN A 1 210 ? 59.009 -9.055 -6.175 1.00 41.75 210 ASN A C 1
ATOM 1590 O O . ASN A 1 210 ? 59.308 -8.732 -5.028 1.00 41.75 210 ASN A O 1
ATOM 1594 N N . SER A 1 211 ? 58.691 -8.149 -7.104 1.00 28.31 211 SER A N 1
ATOM 1595 C CA . SER A 1 211 ? 58.102 -6.833 -6.799 1.00 28.31 211 SER A CA 1
ATOM 1596 C C . SER A 1 211 ? 57.394 -6.272 -8.039 1.00 28.31 211 SER A C 1
ATOM 1598 O O . SER A 1 211 ? 57.980 -5.659 -8.925 1.00 28.31 211 SER A O 1
ATOM 1600 N N . MET A 1 212 ? 56.088 -6.525 -8.119 1.00 30.23 212 MET A N 1
ATOM 1601 C CA . MET A 1 212 ? 55.178 -5.876 -9.065 1.00 30.23 212 MET A CA 1
ATOM 1602 C C . MET A 1 212 ? 54.988 -4.404 -8.650 1.00 30.23 212 MET A C 1
ATOM 1604 O O . MET A 1 212 ? 54.440 -4.166 -7.571 1.00 30.23 212 MET A O 1
ATOM 1608 N N . PRO A 1 213 ? 55.368 -3.395 -9.458 1.00 33.28 213 PRO A N 1
ATOM 1609 C CA . PRO A 1 213 ? 54.814 -2.059 -9.297 1.00 33.28 213 PRO A CA 1
ATOM 1610 C C . PRO A 1 213 ? 53.378 -2.046 -9.854 1.00 33.28 213 PRO A C 1
ATOM 1612 O O . PRO A 1 213 ? 53.064 -2.786 -10.792 1.00 33.28 213 PRO A O 1
ATOM 1615 N N . PRO A 1 214 ? 52.474 -1.241 -9.275 1.00 33.19 214 PRO A N 1
ATOM 1616 C CA . PRO A 1 214 ? 51.042 -1.380 -9.490 1.00 33.19 214 PRO A CA 1
ATOM 1617 C C . PRO A 1 214 ? 50.670 -1.089 -10.942 1.00 33.19 214 PRO A C 1
ATOM 1619 O O . PRO A 1 214 ? 51.021 -0.050 -11.506 1.00 33.19 214 PRO A O 1
ATOM 1622 N N . THR A 1 215 ? 49.889 -1.998 -11.524 1.00 33.25 215 THR A N 1
ATOM 1623 C CA . THR A 1 215 ? 49.147 -1.775 -12.762 1.00 33.25 215 THR A CA 1
ATOM 1624 C C . THR A 1 215 ? 48.402 -0.448 -12.654 1.00 33.25 215 THR A C 1
ATOM 1626 O O . THR A 1 215 ? 47.469 -0.317 -11.854 1.00 33.25 215 THR A O 1
ATOM 1629 N N . ARG A 1 216 ? 48.787 0.544 -13.464 1.00 29.19 216 ARG A N 1
ATOM 1630 C CA . ARG A 1 216 ? 47.927 1.695 -13.737 1.00 29.19 216 ARG A CA 1
ATOM 1631 C C . ARG A 1 216 ? 46.707 1.160 -14.470 1.00 29.19 216 ARG A C 1
ATOM 1633 O O . ARG A 1 216 ? 46.713 0.953 -15.676 1.00 29.19 216 ARG A O 1
ATOM 1640 N N . ARG A 1 217 ? 45.687 0.881 -13.665 1.00 26.36 217 ARG A N 1
ATOM 1641 C CA . ARG A 1 217 ? 44.304 0.623 -14.035 1.00 26.36 217 ARG A CA 1
ATOM 1642 C C . ARG A 1 217 ? 43.919 1.681 -15.068 1.00 26.36 217 ARG A C 1
ATOM 1644 O O . ARG A 1 217 ? 43.769 2.849 -14.715 1.00 26.36 217 ARG A O 1
ATOM 1651 N N . CYS A 1 218 ? 43.827 1.295 -16.340 1.00 25.16 218 CYS A N 1
ATOM 1652 C CA . CYS A 1 218 ? 43.201 2.138 -17.346 1.00 25.16 218 CYS A CA 1
ATOM 1653 C C . CYS A 1 218 ? 41.739 2.245 -16.918 1.00 25.16 218 CYS A C 1
ATOM 1655 O O . CYS A 1 218 ? 40.966 1.292 -17.021 1.00 25.16 218 CYS A O 1
ATOM 1657 N N . SER A 1 219 ? 41.404 3.360 -16.278 1.00 25.77 219 SER A N 1
ATOM 1658 C CA . SER A 1 219 ? 40.058 3.665 -15.837 1.00 25.77 219 SER A CA 1
ATOM 1659 C C . SER A 1 219 ? 39.201 3.906 -17.073 1.00 25.77 219 SER A C 1
ATOM 1661 O O . SER A 1 219 ? 39.025 5.044 -17.507 1.00 25.77 219 SER A O 1
ATOM 1663 N N . ILE A 1 220 ? 38.632 2.837 -17.622 1.00 33.28 220 ILE A N 1
ATOM 1664 C CA . ILE A 1 220 ? 37.337 2.941 -18.277 1.00 33.28 220 ILE A CA 1
ATOM 1665 C C . ILE A 1 220 ? 36.393 3.358 -17.153 1.00 33.28 220 ILE A C 1
ATOM 1667 O O . ILE A 1 220 ? 36.092 2.577 -16.252 1.00 33.28 220 ILE A O 1
ATOM 1671 N N . ARG A 1 221 ? 36.011 4.639 -17.140 1.00 27.84 221 ARG A N 1
ATOM 1672 C CA . ARG A 1 221 ? 34.877 5.112 -16.348 1.00 27.84 221 ARG A CA 1
ATOM 1673 C C . ARG A 1 221 ? 33.659 4.325 -16.824 1.00 27.84 221 ARG A C 1
ATOM 1675 O O . ARG A 1 221 ? 32.996 4.724 -17.777 1.00 27.84 221 ARG A O 1
ATOM 1682 N N . SER A 1 222 ? 33.372 3.218 -16.150 1.00 30.80 222 SER A N 1
ATOM 1683 C CA . SER A 1 222 ? 32.038 2.651 -16.075 1.00 30.80 222 SER A CA 1
ATOM 1684 C C . SER A 1 222 ? 31.142 3.751 -15.514 1.00 30.80 222 SER A C 1
ATOM 1686 O O . SER A 1 222 ? 31.152 4.022 -14.314 1.00 30.80 222 SER A O 1
ATOM 1688 N N . ARG A 1 223 ? 30.436 4.466 -16.392 1.00 33.44 223 ARG A N 1
ATOM 1689 C CA . ARG A 1 223 ? 29.267 5.219 -15.951 1.00 33.44 223 ARG A CA 1
ATOM 1690 C C . ARG A 1 223 ? 28.284 4.188 -15.421 1.00 33.44 223 ARG A C 1
ATOM 1692 O O . ARG A 1 223 ? 27.957 3.236 -16.127 1.00 33.44 223 ARG A O 1
ATOM 1699 N N . ASP A 1 224 ? 27.908 4.377 -14.165 1.00 32.34 224 ASP A N 1
ATOM 1700 C CA . ASP A 1 224 ? 26.900 3.622 -13.443 1.00 32.34 224 ASP A CA 1
ATOM 1701 C C . ASP A 1 224 ? 25.668 3.365 -14.316 1.00 32.34 224 ASP A C 1
ATOM 1703 O O . ASP A 1 224 ? 24.878 4.268 -14.584 1.00 32.34 224 ASP A O 1
ATOM 1707 N N . TRP A 1 225 ? 25.483 2.109 -14.714 1.00 32.59 225 TRP A N 1
ATOM 1708 C CA . TRP A 1 225 ? 24.175 1.578 -15.072 1.00 32.59 225 TRP A CA 1
ATOM 1709 C C . TRP A 1 225 ? 23.768 0.637 -13.952 1.00 32.59 225 TRP A C 1
ATOM 1711 O O . TRP A 1 225 ? 23.956 -0.577 -14.008 1.00 32.59 225 TRP A O 1
ATOM 1721 N N . ARG A 1 226 ? 23.256 1.245 -12.881 1.00 26.03 226 ARG A N 1
ATOM 1722 C CA . ARG A 1 226 ? 22.545 0.552 -11.815 1.00 26.03 226 ARG A CA 1
ATOM 1723 C C . ARG A 1 226 ? 21.237 0.029 -12.416 1.00 26.03 226 ARG A C 1
ATOM 1725 O O . ARG A 1 226 ? 20.237 0.737 -12.440 1.00 26.03 226 ARG A O 1
ATOM 1732 N N . TRP A 1 227 ? 21.264 -1.196 -12.930 1.00 28.95 227 TRP A N 1
ATOM 1733 C CA . TRP A 1 227 ? 20.052 -1.963 -13.187 1.00 28.95 227 TRP A CA 1
ATOM 1734 C C . TRP A 1 227 ? 19.504 -2.443 -11.842 1.00 28.95 227 TRP A C 1
ATOM 1736 O O . TRP A 1 227 ? 20.047 -3.350 -11.219 1.00 28.95 227 TRP A O 1
ATOM 1746 N N . ILE A 1 228 ? 18.444 -1.784 -11.381 1.00 36.00 228 ILE A N 1
ATOM 1747 C CA . ILE A 1 228 ? 17.437 -2.391 -10.513 1.00 36.00 228 ILE A CA 1
ATOM 1748 C C . ILE A 1 228 ? 16.187 -2.500 -11.380 1.00 36.00 228 ILE A C 1
ATOM 1750 O O . ILE A 1 228 ? 15.602 -1.469 -11.701 1.00 36.00 228 ILE A O 1
ATOM 1754 N N . ALA A 1 229 ? 15.821 -3.722 -11.766 1.00 34.88 229 ALA A N 1
ATOM 1755 C CA . ALA A 1 229 ? 14.438 -4.189 -11.899 1.00 34.88 229 ALA A CA 1
ATOM 1756 C C . ALA A 1 229 ? 14.414 -5.621 -12.455 1.00 34.88 229 ALA A C 1
ATOM 1758 O O . ALA A 1 229 ? 15.074 -5.886 -13.461 1.00 34.88 229 ALA A O 1
ATOM 1759 N N . GLY A 1 230 ? 13.589 -6.477 -11.844 1.00 38.22 230 GLY A N 1
ATOM 1760 C CA . GLY A 1 230 ? 13.118 -7.745 -12.405 1.00 38.22 230 GLY A CA 1
ATOM 1761 C C . GLY A 1 230 ? 13.350 -8.927 -11.494 1.00 38.22 230 GLY A C 1
ATOM 1762 O O . GLY A 1 230 ? 14.206 -9.751 -11.868 1.00 38.22 230 GLY A O 1
#

Solvent-accessible surface area (backbone atoms only — not comparable to full-atom values): 14571 Å² total; per-residue (Å²): 132,84,83,70,82,74,64,78,48,73,66,53,46,50,52,54,33,52,52,38,45,50,47,42,69,68,36,87,42,76,67,50,37,52,50,44,40,48,58,48,70,24,84,85,2,71,61,38,46,46,58,59,53,50,76,78,55,58,82,81,60,34,58,63,54,48,51,53,51,51,50,44,51,48,54,38,48,53,48,45,54,52,47,51,52,51,56,48,51,54,51,50,53,52,48,54,65,72,67,64,71,78,83,82,59,85,70,94,66,80,80,80,88,79,81,57,71,67,58,55,52,52,49,57,54,49,52,57,44,42,76,74,72,48,83,90,80,87,66,69,65,67,34,45,52,52,53,73,30,51,73,73,72,43,54,87,87,35,76,77,68,75,51,93,62,62,69,81,47,105,58,36,28,51,52,90,59,84,58,41,43,59,51,57,68,70,63,41,72,64,62,65,61,64,60,68,69,72,79,78,78,84,83,87,89,80,87,88,82,94,78,85,76,80,78,80,73,80,76,74,78,74,74,86,77,83,82,84,87,136

Nearest PDB structures (foldseek):
  7ka0-assembly1_A  TM=9.142E-01  e=6.684E-20  Mycobacterium tuberculosis H37Rv
  7kab-assembly1_A-2  TM=8.805E-01  e=7.217E-17  Mycobacterium tuberculosis H37Rv
  7k98-assembly1_D  TM=5.754E-01  e=1.490E-19  Mycobacterium tuberculosis H37Rv
  6p8t-assembly2_H  TM=7.421E-01  e=7.844E-10  Acinetobacter baumannii ATCC 19606 = CIP 70.34 = JCM 6841
  6p8t-assembly1_C  TM=7.414E-01  e=8.796E-10  Acinetobacter baumannii ATCC 19606 = CIP 70.34 = JCM 6841

Secondary structure (DSSP, 8-state):
---------HHHHHHHHHHHHHHHHH--SHHHHHHHHHHHHSTTSHHHHHHHHGGGS-HHHHHHHHHHHHHHHHHHHHHHHHHHHHHHHHHHHHHHHHT---TTS---PPPPP---HHHHHHHHHHHHHHHTTPPP----SEEEHHHHTGGGT--TTSTTTSSSPPEEETTEEE--SSHHHHHHHHS-HHHHHHHSSSSS-----------PPP----------------

Radius of gyration: 48.0 Å; Cα contacts (8 Å, |Δi|>4): 138; chains: 1; bounding box: 100×40×119 Å

pLDDT: mean 72.2, std 23.83, range [25.16, 97.12]

Mean predicted aligned error: 17.89 Å

Foldseek 3Di:
DDDDPLDLDLVSLVVLLVVLLVQLVPDPAPVSLVVSCCARVNCPHSLNVQCVCLVVDDPVVSVVSVVSSVVSNVSSVVSSVVSNVVNVVVVVVVVCVVPDDDPPPDDPDDDDDDDDPVVVVVVVVVVVVVVVVDDDDDDDQKDWPCLQAVVVVHDCPHVVVVDDWDDPDPTITGRPDRRSRVVVVVPPPVVVVVVVVPPDDDDDDDDDDDDDDDPPPPDPPPPDPPDDDD